Protein AF-A0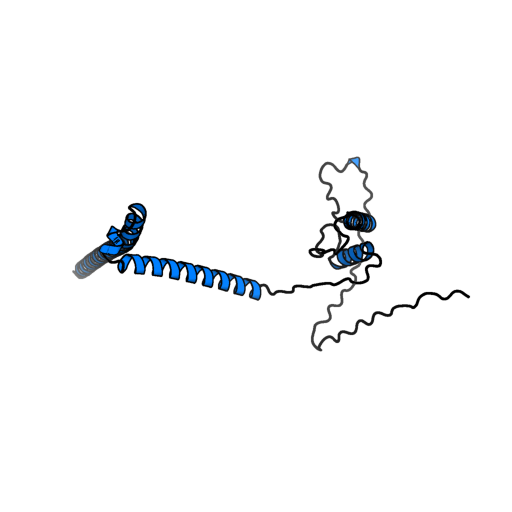A1S8WM09-F1 (afdb_monomer_lite)

Radius of gyration: 37.56 Å; chains: 1; bounding box: 92×56×119 Å

Foldseek 3Di:
DDDDDDDDDDDPDDDDDPDDDDPDPDDDPPDDDDDDDDDPVPPDDPPDQLADDLVVLLVVLLVVCPPPVNPPHDDDDAQDDSRHPDSVSSVVSNVVNVPPDPDDDDDDDDDDPVRVVVVVVVVVVVVVVVVVVVLVVLLVCLVPDDPVNLVVDDPVVVVVSVCSVVVVVVVVVVVVVVVVVVVVVVVVVVVVVVVVVVVVVD

Secondary structure (DSSP, 8-state):
---PPPP-------PPPTT-------------------GGG--S------PPPHHHHHHHHHHHHHSTT-SS------S--TTSS-HHHHHHHHHHHHTT-S----------HHHHHHHHHHHHHHHHHHHHHHHHHHHHHHHH--HHHHHHS-HHHHHHHHHHHHHHHHHHHHHHHHHHHHHHHHHHHHHHHHHHHHHHT-

Organism: Opisthorchis viverrini (NCBI:txid6198)

Structure (mmCIF, N/CA/C/O backbone):
data_AF-A0A1S8WM09-F1
#
_entry.id   AF-A0A1S8WM09-F1
#
loop_
_atom_site.group_PDB
_atom_site.id
_atom_site.type_symbol
_atom_site.label_atom_id
_atom_site.label_alt_id
_atom_site.label_comp_id
_atom_site.label_asym_id
_atom_site.label_entity_id
_atom_site.label_seq_id
_atom_site.pdbx_PDB_ins_code
_atom_site.Cartn_x
_atom_site.Cartn_y
_atom_site.Cartn_z
_atom_site.occupancy
_atom_site.B_iso_or_equiv
_atom_site.auth_seq_id
_atom_site.auth_comp_id
_atom_site.auth_asym_id
_atom_site.auth_atom_id
_atom_site.pdbx_PDB_model_num
ATOM 1 N N . MET A 1 1 ? 37.345 9.447 -50.642 1.00 41.25 1 MET A N 1
ATOM 2 C CA . MET A 1 1 ? 37.265 10.531 -49.640 1.00 41.25 1 MET A CA 1
ATOM 3 C C . MET A 1 1 ? 36.177 10.141 -48.654 1.00 41.25 1 MET A C 1
ATOM 5 O O . MET A 1 1 ? 35.023 10.093 -49.049 1.00 41.25 1 MET A O 1
ATOM 9 N N . ALA A 1 2 ? 36.551 9.704 -47.451 1.00 38.09 2 ALA A N 1
ATOM 10 C CA . ALA A 1 2 ? 35.623 9.144 -46.468 1.00 38.09 2 ALA A CA 1
ATOM 11 C C . ALA A 1 2 ? 35.132 10.247 -45.517 1.00 38.09 2 ALA A C 1
ATOM 13 O O . ALA A 1 2 ? 35.938 10.864 -44.824 1.00 38.09 2 ALA A O 1
ATOM 14 N N . SER A 1 3 ? 33.825 10.510 -45.509 1.00 43.38 3 SER A N 1
ATOM 15 C CA . SER A 1 3 ? 33.166 11.429 -44.578 1.00 43.38 3 SER A CA 1
ATOM 16 C C . SER A 1 3 ? 32.810 10.690 -43.284 1.00 43.38 3 SER A C 1
ATOM 18 O O . SER A 1 3 ? 31.951 9.808 -43.296 1.00 43.38 3 SER A O 1
ATOM 20 N N . GLY A 1 4 ? 33.473 11.028 -42.177 1.00 50.50 4 GLY A N 1
ATOM 21 C CA . GLY A 1 4 ? 33.116 10.531 -40.843 1.00 50.50 4 GLY A CA 1
ATOM 22 C C . GLY A 1 4 ? 31.813 11.155 -40.310 1.00 50.50 4 GLY A C 1
ATOM 23 O O . GLY A 1 4 ? 31.419 12.228 -40.777 1.00 50.50 4 GLY A O 1
ATOM 24 N N . PRO A 1 5 ? 31.125 10.511 -39.347 1.00 48.84 5 PRO A N 1
ATOM 25 C CA . PRO A 1 5 ? 29.862 11.010 -38.808 1.00 48.84 5 PRO A CA 1
ATOM 26 C C . PRO A 1 5 ? 30.071 12.230 -37.885 1.00 48.84 5 PRO A C 1
ATOM 28 O O . PRO A 1 5 ? 31.123 12.352 -37.251 1.00 48.84 5 PRO A O 1
ATOM 31 N N . PRO A 1 6 ? 29.087 13.147 -37.784 1.00 44.75 6 PRO A N 1
ATOM 32 C CA . PRO A 1 6 ? 29.243 14.394 -37.042 1.00 44.75 6 PRO A CA 1
ATOM 33 C C . PRO A 1 6 ? 29.256 14.176 -35.523 1.00 44.75 6 PRO A C 1
ATOM 35 O O . PRO A 1 6 ? 28.411 13.483 -34.954 1.00 44.75 6 PRO A O 1
ATOM 38 N N . SER A 1 7 ? 30.213 14.832 -34.867 1.00 40.44 7 SER A N 1
ATOM 39 C CA . SER A 1 7 ? 30.414 14.815 -33.417 1.00 40.44 7 SER A CA 1
ATOM 40 C C . SER A 1 7 ? 29.270 15.545 -32.699 1.00 40.44 7 SER A C 1
ATOM 42 O O . SER A 1 7 ? 29.058 16.742 -32.904 1.00 40.44 7 SER A O 1
ATOM 44 N N . ARG A 1 8 ? 28.501 14.832 -31.865 1.00 39.19 8 ARG A N 1
ATOM 45 C CA . ARG A 1 8 ? 27.401 15.407 -31.074 1.00 39.19 8 ARG A CA 1
ATOM 46 C C . ARG A 1 8 ? 27.946 16.019 -29.784 1.00 39.19 8 ARG A C 1
ATOM 48 O O . ARG A 1 8 ? 28.334 15.308 -28.863 1.00 39.19 8 ARG A O 1
ATOM 55 N N . ARG A 1 9 ? 27.950 17.351 -29.715 1.00 37.62 9 ARG A N 1
ATOM 56 C CA . ARG A 1 9 ? 28.297 18.126 -28.517 1.00 37.62 9 ARG A CA 1
ATOM 57 C C . ARG A 1 9 ? 27.052 18.235 -27.624 1.00 37.62 9 ARG A C 1
ATOM 59 O O . ARG A 1 9 ? 26.107 18.930 -27.981 1.00 37.62 9 ARG A O 1
ATOM 66 N N . ILE A 1 10 ? 27.032 17.539 -26.488 1.00 42.16 10 ILE A N 1
ATOM 67 C CA . ILE A 1 10 ? 25.982 17.698 -25.470 1.00 42.16 10 ILE A CA 1
ATOM 68 C C . ILE A 1 10 ? 26.367 18.902 -24.603 1.00 42.16 10 ILE A C 1
ATOM 70 O O . ILE A 1 10 ? 27.382 18.870 -23.911 1.00 42.16 10 ILE A O 1
ATOM 74 N N . SER A 1 11 ? 25.586 19.980 -24.683 1.00 39.59 11 SER A N 1
ATOM 75 C CA . SER A 1 11 ? 25.725 21.160 -23.825 1.00 39.59 11 SER A CA 1
ATOM 76 C C . SER A 1 11 ? 24.912 20.952 -22.549 1.00 39.59 11 SER A C 1
ATOM 78 O O . SER A 1 11 ? 23.685 20.979 -22.588 1.00 39.59 11 SER A O 1
ATOM 80 N N . LEU A 1 12 ? 25.591 20.743 -21.422 1.00 44.53 12 LEU A N 1
ATOM 81 C CA . LEU A 1 12 ? 25.002 20.793 -20.084 1.00 44.53 12 LEU A CA 1
ATOM 82 C C . LEU A 1 12 ? 25.195 22.205 -19.530 1.00 44.53 12 LEU A C 1
ATOM 84 O O . LEU A 1 12 ? 26.204 22.504 -18.902 1.00 44.53 12 LEU A O 1
ATOM 88 N N . THR A 1 13 ? 24.231 23.086 -19.778 1.00 40.97 13 THR A N 1
ATOM 89 C CA . THR A 1 13 ? 24.163 24.394 -19.117 1.00 40.97 13 THR A CA 1
ATOM 90 C C . THR A 1 13 ? 22.808 24.531 -18.439 1.00 40.97 13 THR A C 1
ATOM 92 O O . THR A 1 13 ? 21.892 25.152 -18.970 1.00 40.97 13 THR A O 1
ATOM 95 N N . GLY A 1 14 ? 22.684 23.907 -17.269 1.00 41.53 14 GLY A N 1
ATOM 96 C CA . GLY A 1 14 ? 21.730 24.322 -16.247 1.00 41.53 14 GLY A CA 1
ATOM 97 C C . GLY A 1 14 ? 22.466 25.255 -15.292 1.00 41.53 14 GLY A C 1
ATOM 98 O O . GLY A 1 14 ? 23.419 24.835 -14.641 1.00 41.53 14 GLY A O 1
ATOM 99 N N . VAL A 1 15 ? 22.086 26.530 -15.266 1.00 46.59 15 VAL A N 1
ATOM 100 C CA . VAL A 1 15 ? 22.654 27.524 -14.346 1.00 46.59 15 VAL A CA 1
ATOM 101 C C . VAL A 1 15 ? 22.164 27.202 -12.933 1.00 46.59 15 VAL A C 1
ATOM 103 O O . VAL A 1 15 ? 20.960 27.176 -12.689 1.00 46.59 15 VAL A O 1
ATOM 106 N N . LEU A 1 16 ? 23.093 26.930 -12.015 1.00 45.66 16 LEU A N 1
ATOM 107 C CA . LEU A 1 16 ? 22.809 26.744 -10.590 1.00 45.66 16 LEU A CA 1
ATOM 108 C C . LEU A 1 16 ? 22.591 28.126 -9.931 1.00 45.66 16 LEU A C 1
ATOM 110 O O . LEU A 1 16 ? 23.367 29.043 -10.219 1.00 45.66 16 LEU A O 1
ATOM 114 N N . PRO A 1 17 ? 21.586 28.317 -9.056 1.00 42.31 17 PRO A N 1
ATOM 115 C CA . PRO A 1 17 ? 21.405 29.579 -8.337 1.00 42.31 17 PRO A CA 1
ATOM 116 C C . PRO A 1 17 ? 22.573 29.869 -7.368 1.00 42.31 17 PRO A C 1
ATOM 118 O O . PRO A 1 17 ? 23.152 28.938 -6.797 1.00 42.31 17 PRO A O 1
ATOM 121 N N . PRO A 1 18 ? 22.929 31.153 -7.158 1.00 38.12 18 PRO A N 1
ATOM 122 C CA . PRO A 1 18 ? 24.062 31.542 -6.325 1.00 38.12 18 PRO A CA 1
ATOM 123 C C . PRO A 1 18 ? 23.751 31.274 -4.845 1.00 38.12 18 PRO A C 1
ATOM 125 O O . PRO A 1 18 ? 22.863 31.901 -4.275 1.00 38.12 18 PRO A O 1
ATOM 128 N N . 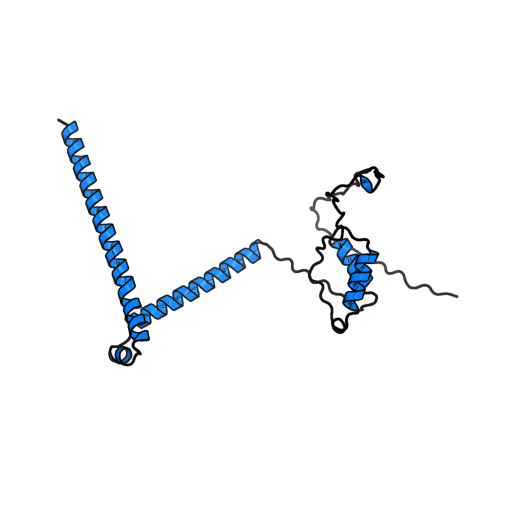GLY A 1 19 ? 24.477 30.335 -4.229 1.00 49.12 19 GLY A N 1
ATOM 129 C CA . GLY A 1 19 ? 24.385 30.043 -2.791 1.00 49.12 19 GLY A CA 1
ATOM 130 C C . GLY A 1 19 ? 24.387 28.561 -2.401 1.00 49.12 19 GLY A C 1
ATOM 131 O O . GLY A 1 19 ? 24.450 28.258 -1.212 1.00 49.12 19 GLY A O 1
ATOM 132 N N . ALA A 1 20 ? 24.345 27.626 -3.355 1.00 43.84 20 ALA A N 1
ATOM 133 C CA . ALA A 1 20 ? 24.467 26.201 -3.043 1.00 43.84 20 ALA A CA 1
ATOM 134 C C . ALA A 1 20 ? 25.938 25.821 -2.748 1.00 43.84 20 ALA A C 1
ATOM 136 O O . ALA A 1 20 ? 26.825 26.221 -3.507 1.00 43.84 20 ALA A O 1
ATOM 137 N N . PRO A 1 21 ? 26.229 25.054 -1.680 1.00 39.12 21 PRO A N 1
ATOM 138 C CA . PRO A 1 21 ? 27.592 24.640 -1.366 1.00 39.12 21 PRO A CA 1
ATOM 139 C C . PRO A 1 21 ? 28.128 23.686 -2.442 1.00 39.12 21 PRO A C 1
ATOM 141 O O . PRO A 1 21 ? 27.560 22.625 -2.702 1.00 39.12 21 PRO A O 1
ATOM 144 N N . THR A 1 22 ? 29.248 24.060 -3.060 1.00 44.47 22 THR A N 1
ATOM 145 C CA . THR A 1 22 ? 29.987 23.223 -4.010 1.00 44.47 22 THR A CA 1
ATOM 146 C C . THR A 1 22 ? 30.645 22.066 -3.261 1.00 44.47 22 THR A C 1
ATOM 148 O O . THR A 1 22 ? 31.687 22.241 -2.631 1.00 44.47 22 THR A O 1
ATOM 151 N N . ILE A 1 23 ? 30.061 20.868 -3.325 1.00 39.62 23 ILE A N 1
ATOM 152 C CA . ILE A 1 23 ? 30.718 19.652 -2.830 1.00 39.62 23 ILE A CA 1
ATOM 153 C C . ILE A 1 23 ? 31.717 19.201 -3.899 1.00 39.62 23 ILE A C 1
ATOM 155 O O . ILE A 1 23 ? 31.366 18.525 -4.865 1.00 39.62 23 ILE A O 1
ATOM 159 N N . ALA A 1 24 ? 32.975 19.613 -3.739 1.00 37.06 24 ALA A N 1
ATOM 160 C CA . ALA A 1 24 ? 34.088 19.069 -4.502 1.00 37.06 24 ALA A CA 1
ATOM 161 C C . ALA A 1 24 ? 34.386 17.651 -3.991 1.00 37.06 24 ALA A C 1
ATOM 163 O O . ALA A 1 24 ? 34.976 17.473 -2.927 1.00 37.06 24 ALA A O 1
ATOM 164 N N . LEU A 1 25 ? 33.954 16.635 -4.740 1.00 35.16 25 LEU A N 1
ATOM 165 C CA . LEU A 1 25 ? 34.361 15.252 -4.503 1.00 35.16 25 LEU A CA 1
ATOM 166 C C . LEU A 1 25 ? 35.817 15.101 -4.957 1.00 35.16 25 LEU A C 1
ATOM 168 O O . LEU A 1 25 ? 36.097 14.939 -6.145 1.00 35.16 25 LEU A O 1
ATOM 172 N N . SER A 1 26 ? 36.751 15.200 -4.014 1.00 37.97 26 SER A N 1
ATOM 173 C CA . SER A 1 26 ? 38.139 14.813 -4.247 1.00 37.97 26 SER A CA 1
ATOM 174 C C . SER A 1 26 ? 38.228 13.285 -4.379 1.00 37.97 26 SER A C 1
ATOM 176 O O . SER A 1 26 ? 37.588 12.561 -3.609 1.00 37.97 26 SER A O 1
ATOM 178 N N . PRO A 1 27 ? 39.008 12.756 -5.339 1.00 37.19 27 PRO A N 1
ATOM 179 C CA . PRO A 1 27 ? 39.264 11.330 -5.407 1.00 37.19 27 PRO A CA 1
ATOM 180 C C . PRO A 1 27 ? 40.192 10.980 -4.244 1.00 37.19 27 PRO A C 1
ATOM 182 O O . PRO A 1 27 ? 41.373 11.320 -4.243 1.00 37.19 27 PRO A O 1
ATOM 185 N N . SER A 1 28 ? 39.649 10.337 -3.217 1.00 34.34 28 SER A N 1
ATOM 186 C CA . SER A 1 28 ? 40.473 9.661 -2.222 1.00 34.34 28 SER A CA 1
ATOM 187 C C . SER A 1 28 ? 41.028 8.399 -2.877 1.00 34.34 28 SER A C 1
ATOM 189 O O . SER A 1 28 ? 40.275 7.506 -3.266 1.00 34.34 28 SER A O 1
ATOM 191 N N . SER A 1 29 ? 42.350 8.353 -3.042 1.00 42.38 29 SER A N 1
ATOM 192 C CA . SER A 1 29 ? 43.085 7.159 -3.450 1.00 42.38 29 SER A CA 1
ATOM 193 C C . SER A 1 29 ? 42.866 6.063 -2.412 1.00 42.38 29 SER A C 1
ATOM 195 O O . SER A 1 29 ? 43.518 6.041 -1.372 1.00 42.38 29 SER A O 1
ATOM 197 N N . LEU A 1 30 ? 41.918 5.168 -2.678 1.00 38.56 30 LEU A N 1
ATOM 198 C CA . LEU A 1 30 ? 41.795 3.913 -1.957 1.00 38.56 30 LEU A CA 1
ATOM 199 C C . LEU A 1 30 ? 42.518 2.851 -2.786 1.00 38.56 30 LEU A C 1
ATOM 201 O O . LEU A 1 30 ? 41.916 2.168 -3.613 1.00 38.56 30 LEU A O 1
ATOM 205 N N . GLU A 1 31 ? 43.832 2.758 -2.598 1.00 49.22 31 GLU A N 1
ATOM 206 C CA . GLU A 1 31 ? 44.573 1.569 -3.006 1.00 49.22 31 GLU A CA 1
ATOM 207 C C . GLU A 1 31 ? 43.982 0.384 -2.231 1.00 49.22 31 GLU A C 1
ATOM 209 O O . GLU A 1 31 ? 44.013 0.351 -1.001 1.00 49.22 31 GLU A O 1
ATOM 214 N N . ARG A 1 32 ? 43.357 -0.562 -2.938 1.00 48.12 32 ARG A N 1
ATOM 215 C CA . ARG A 1 32 ? 42.986 -1.858 -2.368 1.00 48.12 32 ARG A CA 1
ATOM 216 C C . ARG A 1 32 ? 43.741 -2.943 -3.107 1.00 48.12 32 ARG A C 1
ATOM 218 O O . ARG A 1 32 ? 43.511 -3.192 -4.287 1.00 48.12 32 ARG A O 1
ATOM 225 N N . GLU A 1 33 ? 44.651 -3.536 -2.352 1.00 41.62 33 GLU A N 1
ATOM 226 C CA . GLU A 1 33 ? 45.477 -4.688 -2.667 1.00 41.62 33 GLU A CA 1
ATOM 227 C C . GLU A 1 33 ? 44.648 -5.816 -3.296 1.00 41.62 33 GLU A C 1
ATOM 229 O O . GLU A 1 33 ? 43.609 -6.234 -2.778 1.00 41.62 33 GLU A O 1
ATOM 234 N N . THR A 1 34 ? 45.116 -6.326 -4.432 1.00 47.16 34 THR A N 1
ATOM 235 C CA . THR A 1 34 ? 44.567 -7.525 -5.060 1.00 47.16 34 THR A CA 1
ATOM 236 C C . THR A 1 34 ? 45.091 -8.755 -4.327 1.00 47.16 34 THR A C 1
ATOM 238 O O . THR A 1 34 ? 46.158 -9.270 -4.658 1.00 47.16 34 THR A O 1
ATOM 241 N N . ASN A 1 35 ? 44.345 -9.238 -3.334 1.00 41.41 35 ASN A N 1
ATOM 242 C CA . ASN A 1 35 ? 44.634 -10.526 -2.705 1.00 41.41 35 ASN A CA 1
ATOM 243 C C . ASN A 1 35 ? 44.272 -11.670 -3.664 1.00 41.41 35 ASN A C 1
ATOM 245 O O . ASN A 1 35 ? 43.101 -11.992 -3.862 1.00 41.41 35 ASN A O 1
ATOM 249 N N . THR A 1 36 ? 45.290 -12.284 -4.266 1.00 50.72 36 THR A N 1
ATOM 250 C CA . THR A 1 36 ? 45.180 -13.559 -4.982 1.00 50.72 36 THR A CA 1
ATOM 251 C C . THR A 1 36 ? 45.232 -14.704 -3.969 1.00 50.72 36 THR A C 1
ATOM 253 O O . THR A 1 36 ? 46.311 -15.050 -3.493 1.00 50.72 36 THR A O 1
ATOM 256 N N . LEU A 1 37 ? 44.082 -15.289 -3.633 1.00 46.16 37 LEU A N 1
ATOM 257 C CA . LEU A 1 37 ? 43.991 -16.502 -2.808 1.00 46.16 37 LEU A CA 1
ATOM 258 C C . LEU A 1 37 ? 43.284 -17.616 -3.587 1.00 46.16 37 LEU A C 1
ATOM 260 O O . LEU A 1 37 ? 42.392 -17.346 -4.395 1.00 46.16 37 LEU A O 1
ATOM 264 N N . SER A 1 38 ? 43.742 -18.855 -3.390 1.00 47.12 38 SER A N 1
ATOM 265 C CA . SER A 1 38 ? 43.311 -20.025 -4.154 1.00 47.12 38 SER A CA 1
ATOM 266 C C . SER A 1 38 ? 41.906 -20.508 -3.747 1.00 47.12 38 SER A C 1
ATOM 268 O O . SER A 1 38 ? 41.470 -20.279 -2.617 1.00 47.12 38 SER A O 1
ATOM 270 N N . PRO A 1 39 ? 41.170 -21.184 -4.653 1.00 51.22 39 PRO A N 1
ATOM 271 C CA . PRO A 1 39 ? 39.738 -21.462 -4.479 1.00 51.22 39 PRO A CA 1
ATOM 272 C C . PRO A 1 39 ? 39.374 -22.446 -3.354 1.00 51.22 39 PRO A C 1
ATOM 274 O O . PRO A 1 39 ? 38.209 -22.524 -2.976 1.00 51.22 39 PRO A O 1
ATOM 277 N N . GLU A 1 40 ? 40.333 -23.214 -2.834 1.00 54.06 40 GLU A N 1
ATOM 278 C CA . GLU A 1 40 ? 40.057 -24.386 -1.990 1.00 54.06 40 GLU A CA 1
ATOM 279 C C . GLU A 1 40 ? 39.949 -24.064 -0.485 1.00 54.06 40 GLU A C 1
ATOM 281 O O . GLU A 1 40 ? 39.387 -24.854 0.267 1.00 54.06 40 GLU A O 1
ATOM 286 N N . GLU A 1 41 ? 40.380 -22.877 -0.039 1.00 50.00 41 GLU A N 1
ATOM 287 C CA . GLU A 1 41 ? 40.266 -22.439 1.368 1.00 50.00 41 GLU A CA 1
ATOM 288 C C . GLU A 1 41 ? 38.966 -21.657 1.674 1.00 50.00 41 GLU A C 1
ATOM 290 O O . GLU A 1 41 ? 38.662 -21.356 2.830 1.00 50.00 41 GLU A O 1
ATOM 295 N N . LEU A 1 42 ? 38.142 -21.355 0.662 1.00 50.03 42 LEU A N 1
ATOM 296 C CA . LEU A 1 42 ? 36.914 -20.551 0.781 1.00 50.03 42 LEU A CA 1
ATOM 297 C C . LEU A 1 42 ? 35.669 -21.394 1.117 1.00 50.03 42 LEU A C 1
ATOM 299 O O . LEU A 1 42 ? 34.646 -21.364 0.428 1.00 50.03 42 LEU A O 1
ATOM 303 N N . GLY A 1 43 ? 35.738 -22.131 2.223 1.00 45.28 43 GLY A N 1
ATOM 304 C CA . GLY A 1 43 ? 34.594 -22.839 2.795 1.00 45.28 43 GLY A CA 1
ATOM 305 C C . GLY A 1 43 ? 33.427 -21.896 3.131 1.00 45.28 43 GLY A C 1
ATOM 306 O O . GLY A 1 43 ? 33.514 -21.061 4.027 1.00 45.28 43 GLY A O 1
ATOM 307 N N . SER A 1 44 ? 32.309 -22.058 2.418 1.00 52.91 44 SER A N 1
ATOM 308 C CA . SER A 1 44 ? 30.935 -21.677 2.803 1.00 52.91 44 SER A CA 1
ATOM 309 C C . SER A 1 44 ? 30.626 -20.224 3.196 1.00 52.91 44 SER A C 1
ATOM 311 O O . SER A 1 44 ? 29.566 -19.959 3.765 1.00 52.91 44 SER A O 1
ATOM 313 N N . ARG A 1 45 ? 31.464 -19.245 2.844 1.00 44.97 45 ARG A N 1
ATOM 314 C CA . ARG A 1 45 ? 31.115 -17.820 3.002 1.00 44.97 45 ARG A CA 1
ATOM 315 C C . ARG A 1 45 ? 31.668 -16.964 1.871 1.00 44.97 45 ARG A C 1
ATOM 317 O O . ARG A 1 45 ? 32.296 -15.937 2.106 1.00 44.97 45 ARG A O 1
ATOM 324 N N . PHE A 1 46 ? 31.424 -17.376 0.630 1.00 48.47 46 PHE A N 1
ATOM 325 C CA . PHE A 1 46 ? 31.604 -16.478 -0.504 1.00 48.47 46 PHE A CA 1
ATOM 326 C C . PHE A 1 46 ? 30.656 -15.285 -0.332 1.00 48.47 46 PHE A C 1
ATOM 328 O O . PHE A 1 46 ? 29.455 -15.364 -0.583 1.00 48.47 46 PHE A O 1
ATOM 335 N N . MET A 1 47 ? 31.209 -14.159 0.118 1.00 57.22 47 MET A N 1
ATOM 336 C CA . MET A 1 47 ? 30.656 -12.842 -0.164 1.00 57.22 47 MET A CA 1
ATOM 337 C C . MET A 1 47 ? 30.783 -12.652 -1.678 1.00 57.22 47 MET A C 1
ATOM 339 O O . MET A 1 47 ? 31.759 -12.085 -2.165 1.00 57.22 47 MET A O 1
ATOM 343 N N . TYR A 1 48 ? 29.850 -13.220 -2.440 1.00 56.31 48 TYR A N 1
ATOM 344 C CA . TYR A 1 48 ? 29.783 -12.976 -3.871 1.00 56.31 48 TYR A CA 1
ATOM 345 C C . TYR A 1 48 ? 29.559 -11.476 -4.061 1.00 56.31 48 TYR A C 1
ATOM 347 O O . TYR A 1 48 ? 28.600 -10.914 -3.531 1.00 56.31 48 TYR A O 1
ATOM 355 N N . SER A 1 49 ? 30.457 -10.815 -4.793 1.00 67.31 49 SER A N 1
ATOM 356 C CA . SER A 1 49 ? 30.159 -9.493 -5.335 1.00 67.31 49 SER A CA 1
ATOM 357 C C . SER A 1 49 ? 28.869 -9.628 -6.139 1.00 67.31 49 SER A C 1
ATOM 359 O O . SER A 1 49 ? 28.843 -10.352 -7.130 1.00 67.31 49 SER A O 1
ATOM 361 N N . THR A 1 50 ? 27.798 -8.959 -5.711 1.00 78.62 50 THR A N 1
ATOM 362 C CA . THR A 1 50 ? 26.526 -8.959 -6.446 1.00 78.62 50 THR A CA 1
ATOM 363 C C . THR A 1 50 ? 26.659 -8.255 -7.789 1.00 78.62 50 THR A C 1
ATOM 365 O O . THR A 1 50 ? 25.781 -8.386 -8.626 1.00 78.62 50 THR A O 1
ATOM 368 N N . LEU A 1 51 ? 27.749 -7.521 -8.025 1.00 90.00 51 LEU A N 1
ATOM 369 C CA . LEU A 1 51 ? 27.992 -6.830 -9.282 1.00 90.00 51 LEU A CA 1
ATOM 370 C C . LEU A 1 51 ? 28.250 -7.825 -10.412 1.00 90.00 51 LEU A C 1
ATOM 372 O O . LEU A 1 51 ? 29.205 -8.602 -10.359 1.00 90.00 51 LEU A O 1
ATOM 376 N N . LEU A 1 52 ? 27.422 -7.752 -11.450 1.00 90.50 52 LEU A N 1
ATOM 377 C CA . LEU A 1 52 ? 27.612 -8.527 -12.669 1.00 90.50 52 LEU A CA 1
ATOM 378 C C . LEU A 1 52 ? 28.435 -7.721 -13.682 1.00 90.50 52 LEU A C 1
ATOM 380 O O . LEU A 1 52 ? 28.331 -6.493 -13.722 1.00 90.50 52 LEU A O 1
ATOM 384 N N . PRO A 1 53 ? 29.229 -8.388 -14.538 1.00 92.62 53 PRO A N 1
ATOM 385 C CA . PRO A 1 53 ? 29.883 -7.721 -15.653 1.00 92.62 53 PRO A CA 1
ATOM 386 C C . PRO A 1 53 ? 28.868 -7.032 -16.573 1.00 92.62 53 PRO A C 1
ATOM 388 O O . PRO A 1 53 ? 27.831 -7.609 -16.910 1.00 92.62 53 PRO A O 1
ATOM 391 N N . ASP A 1 54 ? 29.214 -5.831 -17.041 1.00 93.62 54 ASP A N 1
ATOM 392 C CA . ASP A 1 54 ? 28.386 -5.005 -17.928 1.00 93.62 54 ASP A CA 1
ATOM 393 C C . ASP A 1 54 ? 27.807 -5.788 -19.111 1.00 93.62 54 ASP A C 1
ATOM 395 O O . ASP A 1 54 ? 26.635 -5.640 -19.456 1.00 93.62 54 ASP A O 1
ATOM 399 N N . ASP A 1 55 ? 28.629 -6.618 -19.752 1.00 94.25 55 ASP A N 1
ATOM 400 C CA . ASP A 1 55 ? 28.231 -7.339 -20.958 1.00 94.25 55 ASP A CA 1
ATOM 401 C C . ASP A 1 55 ? 27.225 -8.459 -20.661 1.00 94.25 55 ASP A C 1
ATOM 403 O O . ASP A 1 55 ? 26.341 -8.707 -21.481 1.00 94.25 55 ASP A O 1
ATOM 407 N N . VAL A 1 56 ? 27.282 -9.065 -19.468 1.00 94.50 56 VAL A N 1
ATOM 408 C CA . VAL A 1 56 ? 26.281 -10.045 -19.016 1.00 94.50 56 VAL A CA 1
ATOM 409 C C . VAL A 1 56 ? 24.937 -9.352 -18.812 1.00 94.50 56 VAL A C 1
ATOM 411 O O . VAL A 1 56 ? 23.927 -9.806 -19.343 1.00 94.50 56 VAL A O 1
ATOM 414 N N . ILE A 1 57 ? 24.924 -8.211 -18.117 1.00 94.00 57 ILE A N 1
ATOM 415 C CA . ILE A 1 57 ? 23.700 -7.432 -17.880 1.00 94.00 57 ILE A CA 1
ATOM 416 C C . ILE A 1 57 ? 23.085 -6.986 -19.212 1.00 94.00 57 ILE A C 1
ATOM 418 O O . ILE A 1 57 ? 21.890 -7.160 -19.442 1.00 94.00 57 ILE A O 1
ATOM 422 N N . VAL A 1 58 ? 23.903 -6.452 -20.122 1.00 94.94 58 VAL A N 1
ATOM 423 C CA . VAL A 1 58 ? 23.445 -6.026 -21.452 1.00 94.94 58 VAL A CA 1
ATOM 424 C C . VAL A 1 58 ? 22.894 -7.204 -22.252 1.00 94.94 58 VAL A C 1
ATOM 426 O O . VAL A 1 58 ? 21.875 -7.047 -22.923 1.00 94.94 58 VAL A O 1
ATOM 429 N N . SER A 1 59 ? 23.534 -8.374 -22.182 1.00 95.12 59 SER A N 1
ATOM 430 C CA . SER A 1 59 ? 23.061 -9.583 -22.859 1.00 95.12 59 SER A CA 1
ATOM 431 C C . SER A 1 59 ? 21.697 -10.028 -22.333 1.00 95.12 59 SER A C 1
ATOM 433 O O . SER A 1 59 ? 20.789 -10.247 -23.130 1.00 95.12 59 SER A O 1
ATOM 435 N N . LEU A 1 60 ? 21.522 -10.077 -21.010 1.00 94.38 60 LEU A N 1
ATOM 436 C CA . LEU A 1 60 ? 20.256 -10.449 -20.369 1.00 94.38 60 LEU A CA 1
ATOM 437 C C . LEU A 1 60 ? 19.117 -9.493 -20.748 1.00 94.38 60 LEU A C 1
ATOM 439 O O . LEU A 1 60 ? 18.023 -9.926 -21.109 1.00 94.38 60 LEU A O 1
ATOM 443 N N . ILE A 1 61 ? 19.376 -8.181 -20.722 1.00 93.12 61 ILE A N 1
ATOM 444 C CA . ILE A 1 61 ? 18.375 -7.182 -21.122 1.00 93.12 61 ILE A CA 1
ATOM 445 C C . ILE A 1 61 ? 18.020 -7.353 -22.607 1.00 93.12 61 ILE A C 1
ATOM 447 O O . ILE A 1 61 ? 16.846 -7.302 -22.968 1.00 93.12 61 ILE A O 1
ATOM 451 N N . ARG A 1 62 ? 19.007 -7.588 -23.480 1.00 92.31 62 ARG A N 1
ATOM 452 C CA . ARG A 1 62 ? 18.771 -7.802 -24.919 1.00 92.31 62 ARG A CA 1
ATOM 453 C C . ARG A 1 62 ? 17.963 -9.055 -25.202 1.00 92.31 62 ARG A C 1
ATOM 455 O O . ARG A 1 62 ? 17.067 -9.004 -26.040 1.00 92.31 62 ARG A O 1
ATOM 462 N N . GLU A 1 63 ? 18.262 -10.149 -24.517 1.00 93.12 63 GLU A N 1
ATOM 463 C CA . GLU A 1 63 ? 17.494 -11.387 -24.611 1.00 93.12 63 GLU A CA 1
ATOM 464 C C . GLU A 1 63 ? 16.031 -11.130 -24.239 1.00 93.12 63 GLU A C 1
ATOM 466 O O . GLU A 1 63 ? 15.127 -11.455 -25.008 1.00 93.12 63 GLU A O 1
ATOM 471 N N . ARG A 1 64 ? 15.794 -10.420 -23.128 1.00 91.94 64 ARG A N 1
ATOM 472 C CA . ARG A 1 64 ? 14.440 -10.084 -22.679 1.00 91.94 64 ARG A CA 1
ATOM 473 C C . ARG A 1 64 ? 13.688 -9.178 -23.650 1.00 91.94 64 ARG A C 1
ATOM 475 O O . ARG A 1 64 ? 12.501 -9.397 -23.866 1.00 91.94 64 ARG A O 1
ATOM 482 N N . ILE A 1 65 ? 14.357 -8.179 -24.222 1.00 89.44 65 ILE A N 1
ATOM 483 C CA . ILE A 1 65 ? 13.777 -7.276 -25.232 1.00 89.44 65 ILE A CA 1
ATOM 484 C C . ILE A 1 65 ? 13.481 -8.017 -26.540 1.00 89.44 65 ILE A C 1
ATOM 486 O O . ILE A 1 65 ? 12.572 -7.636 -27.276 1.00 89.44 65 ILE A O 1
ATOM 490 N N . SER A 1 66 ? 14.263 -9.048 -26.850 1.00 87.69 66 SER A N 1
ATOM 491 C CA . SER A 1 66 ? 14.084 -9.857 -28.057 1.00 87.69 66 SER A CA 1
ATOM 492 C C . SER A 1 66 ? 12.968 -10.892 -27.907 1.00 87.69 66 SER A C 1
ATOM 494 O O . SER A 1 66 ? 12.583 -11.511 -28.898 1.00 87.69 66 SER A O 1
ATOM 496 N N . ALA A 1 67 ? 12.420 -11.068 -26.700 1.00 85.06 67 ALA A N 1
ATOM 497 C CA . ALA A 1 67 ? 11.200 -11.834 -26.506 1.00 85.06 67 ALA A CA 1
ATOM 498 C C . ALA A 1 67 ? 10.028 -11.152 -27.242 1.00 85.06 67 ALA A C 1
ATOM 500 O O . ALA A 1 67 ? 9.921 -9.924 -27.296 1.00 85.06 67 ALA A O 1
ATOM 501 N N . GLY A 1 68 ? 9.149 -11.957 -27.845 1.00 79.94 68 GLY A N 1
ATOM 502 C CA . GLY A 1 68 ? 8.104 -11.487 -28.767 1.00 79.94 68 GLY A CA 1
ATOM 503 C C . GLY A 1 68 ? 7.010 -10.598 -28.154 1.00 79.94 68 GLY A C 1
ATOM 504 O O . GLY A 1 68 ? 6.072 -10.202 -28.838 1.00 79.94 68 GLY A O 1
ATOM 505 N N . ASP A 1 69 ? 7.088 -10.273 -26.869 1.00 87.94 69 ASP A N 1
ATOM 506 C CA . ASP A 1 69 ? 6.166 -9.383 -26.164 1.00 87.94 69 ASP A CA 1
ATOM 507 C C . ASP A 1 69 ? 6.639 -7.914 -26.136 1.00 87.94 69 ASP A C 1
ATOM 509 O O . ASP A 1 69 ? 5.835 -7.012 -25.903 1.00 87.94 69 ASP A O 1
ATOM 513 N N . CYS A 1 70 ? 7.903 -7.631 -26.471 1.00 86.56 70 CYS A N 1
ATOM 514 C CA . CYS A 1 70 ? 8.503 -6.287 -26.417 1.00 86.56 70 CYS A CA 1
ATOM 515 C C . CYS A 1 70 ? 8.494 -5.514 -27.758 1.00 86.56 70 CYS A C 1
ATOM 517 O O . CYS A 1 70 ? 9.281 -4.582 -27.973 1.00 86.56 70 CYS A O 1
ATOM 519 N N . HIS A 1 71 ? 7.604 -5.871 -28.693 1.00 79.88 71 HIS A N 1
ATOM 520 C CA . HIS A 1 71 ? 7.552 -5.244 -30.022 1.00 79.88 71 HIS A CA 1
ATOM 521 C C . HIS A 1 71 ? 7.011 -3.806 -30.015 1.00 79.88 71 HIS A C 1
ATOM 523 O O . HIS A 1 71 ? 7.491 -2.974 -30.784 1.00 79.88 71 HIS A O 1
ATOM 529 N N . LYS A 1 72 ? 6.022 -3.506 -29.162 1.00 85.44 72 LYS A N 1
ATOM 530 C CA . LYS A 1 72 ? 5.324 -2.206 -29.157 1.00 85.44 72 LYS A CA 1
ATOM 531 C C . LYS A 1 72 ? 6.005 -1.173 -28.265 1.00 85.44 72 LYS A C 1
ATOM 533 O O . LYS A 1 72 ? 6.252 -0.051 -28.694 1.00 85.44 72 LYS A O 1
ATOM 538 N N . SER A 1 73 ? 6.294 -1.549 -27.027 1.00 87.25 73 SER A N 1
ATOM 539 C CA . SER A 1 73 ? 6.901 -0.680 -26.024 1.00 87.25 73 SER A CA 1
ATOM 540 C C . SER A 1 73 ? 7.592 -1.516 -24.953 1.00 87.25 73 SER A C 1
ATOM 542 O O . SER A 1 73 ? 7.334 -2.712 -24.813 1.00 87.25 73 SER A O 1
ATOM 544 N N . ILE A 1 74 ? 8.501 -0.877 -24.222 1.00 90.19 74 ILE A N 1
ATOM 545 C CA . ILE A 1 74 ? 9.211 -1.460 -23.087 1.00 90.19 74 ILE A CA 1
ATOM 546 C C . ILE A 1 74 ? 9.145 -0.426 -21.968 1.00 90.19 74 ILE A C 1
ATOM 548 O O . ILE A 1 74 ? 9.456 0.743 -22.198 1.00 90.19 74 ILE A O 1
ATOM 552 N N . LEU A 1 75 ? 8.734 -0.857 -20.779 1.00 91.25 75 LEU A N 1
ATOM 553 C CA . LEU A 1 75 ? 8.772 -0.046 -19.570 1.00 91.25 75 LEU A CA 1
ATOM 554 C C . LEU A 1 75 ? 9.780 -0.677 -18.613 1.00 91.25 75 LEU A C 1
ATOM 556 O O . LEU A 1 75 ? 9.639 -1.842 -18.250 1.00 91.25 75 LEU A O 1
ATOM 560 N N . PHE A 1 76 ? 10.797 0.092 -18.233 1.00 91.25 76 PHE A N 1
ATOM 561 C CA . PHE A 1 76 ? 11.708 -0.285 -17.161 1.00 91.25 76 PHE A CA 1
ATOM 562 C C . PHE A 1 76 ? 11.181 0.312 -15.865 1.00 91.25 76 PHE A C 1
ATOM 564 O O . PHE A 1 76 ? 11.066 1.534 -15.755 1.00 91.25 76 PHE A O 1
ATOM 571 N N . ASP A 1 77 ? 10.840 -0.556 -14.918 1.00 90.25 77 ASP A N 1
ATOM 572 C CA . ASP A 1 77 ? 10.443 -0.134 -13.584 1.00 90.25 77 ASP A CA 1
ATOM 573 C C . ASP A 1 77 ? 11.693 0.118 -12.737 1.00 90.25 77 ASP A C 1
ATOM 575 O O . ASP A 1 77 ? 12.403 -0.807 -12.339 1.00 90.25 77 ASP A O 1
ATOM 579 N N . GLY A 1 78 ? 11.989 1.399 -12.530 1.00 88.81 78 GLY A N 1
ATOM 580 C CA . GLY A 1 78 ? 13.124 1.846 -11.738 1.00 88.81 78 GLY A CA 1
ATOM 581 C C . GLY A 1 78 ? 14.498 1.634 -12.385 1.00 88.81 78 GLY A C 1
ATOM 582 O O . GLY A 1 78 ? 14.673 1.038 -13.447 1.00 88.81 78 GLY A O 1
ATOM 583 N N . LEU A 1 79 ? 15.506 2.191 -11.715 1.00 92.00 79 LEU A N 1
ATOM 584 C CA . LEU A 1 79 ? 16.927 2.049 -12.059 1.00 92.00 79 LEU A CA 1
ATOM 585 C C . LEU A 1 79 ? 17.739 1.463 -10.896 1.00 92.00 79 LEU A C 1
ATOM 587 O O . LEU A 1 79 ? 18.964 1.380 -10.980 1.00 92.00 79 LEU A O 1
ATOM 591 N N . ASP A 1 80 ? 17.077 1.111 -9.794 1.00 90.44 80 ASP A N 1
ATOM 592 C CA . ASP A 1 80 ? 17.720 0.517 -8.629 1.00 90.44 80 ASP A CA 1
ATOM 593 C C . ASP A 1 80 ? 17.944 -0.976 -8.899 1.00 90.44 80 ASP A C 1
ATOM 595 O O . ASP A 1 80 ? 17.009 -1.768 -8.978 1.00 90.44 80 ASP A O 1
ATOM 599 N N . CYS A 1 81 ? 19.208 -1.354 -9.088 1.00 89.12 81 CYS A N 1
ATOM 600 C CA . CYS A 1 81 ? 19.606 -2.711 -9.438 1.00 89.12 81 CYS A CA 1
ATOM 601 C C . CYS A 1 81 ? 20.798 -3.152 -8.586 1.00 89.12 81 CYS A C 1
ATOM 603 O O . CYS A 1 81 ? 21.866 -2.538 -8.639 1.00 89.12 81 CYS A O 1
ATOM 605 N N . SER A 1 82 ? 20.641 -4.261 -7.856 1.00 90.25 82 SER A N 1
ATOM 606 C CA . SER A 1 82 ? 21.679 -4.840 -6.986 1.00 90.25 82 SER A CA 1
ATOM 607 C C . SER A 1 82 ? 22.911 -5.357 -7.740 1.00 90.25 82 SER A C 1
ATOM 609 O O . SER A 1 82 ? 23.943 -5.621 -7.119 1.00 90.25 82 SER A O 1
ATOM 611 N N . PHE A 1 83 ? 22.805 -5.505 -9.065 1.00 91.25 83 PHE A N 1
ATOM 612 C CA . PHE A 1 83 ? 23.869 -6.014 -9.929 1.00 91.25 83 PHE A CA 1
ATOM 613 C C . PHE A 1 83 ? 24.777 -4.921 -10.513 1.00 91.25 83 PHE A C 1
ATOM 615 O O . PHE A 1 83 ? 25.727 -5.237 -11.224 1.00 91.25 83 PHE A O 1
ATOM 622 N N . THR A 1 84 ? 24.513 -3.645 -10.218 1.00 91.69 84 THR A N 1
ATOM 623 C CA . THR A 1 84 ? 25.283 -2.491 -10.725 1.00 91.69 84 THR A CA 1
ATOM 624 C C . THR A 1 84 ? 25.752 -1.596 -9.581 1.00 91.69 84 THR A C 1
ATOM 626 O O . THR A 1 84 ? 25.192 -1.652 -8.488 1.00 91.69 84 THR A O 1
ATOM 629 N N . LYS A 1 85 ? 26.760 -0.739 -9.807 1.00 89.81 85 LYS A N 1
ATOM 630 C CA . LYS A 1 85 ? 27.295 0.115 -8.729 1.00 89.81 85 LYS A CA 1
ATOM 631 C C . LYS A 1 85 ? 26.419 1.332 -8.445 1.00 89.81 85 LYS A C 1
ATOM 633 O O . LYS A 1 85 ? 26.555 1.948 -7.393 1.00 89.81 85 LYS A O 1
ATOM 638 N N . SER A 1 86 ? 25.572 1.737 -9.393 1.00 91.06 86 SER A N 1
ATOM 639 C CA . SER A 1 86 ? 24.691 2.897 -9.237 1.00 91.06 86 SER A CA 1
ATOM 640 C C . SER A 1 86 ? 23.530 2.889 -10.233 1.00 91.06 86 SER A C 1
ATOM 642 O O . SER A 1 86 ? 23.607 2.277 -11.302 1.00 91.06 86 SER A O 1
ATOM 644 N N . ARG A 1 87 ? 22.492 3.684 -9.938 1.00 92.12 87 ARG A N 1
ATOM 645 C CA . ARG A 1 87 ? 21.395 3.970 -10.881 1.00 92.12 87 ARG A CA 1
ATOM 646 C C . ARG A 1 87 ? 21.886 4.512 -12.225 1.00 92.12 87 ARG A C 1
ATOM 648 O O . ARG A 1 87 ? 21.316 4.196 -13.266 1.00 92.12 87 ARG A O 1
ATOM 655 N N . LEU A 1 88 ? 22.952 5.316 -12.211 1.00 93.31 88 LEU A N 1
ATOM 656 C CA . LEU A 1 88 ? 23.543 5.876 -13.426 1.00 93.31 88 LEU A CA 1
ATOM 657 C C . LEU A 1 88 ? 24.165 4.777 -14.298 1.00 93.31 88 LEU A C 1
ATOM 659 O O . LEU A 1 88 ? 23.971 4.771 -15.513 1.00 93.31 88 LEU A O 1
ATOM 663 N N . GLU A 1 89 ? 24.880 3.832 -13.682 1.00 93.88 89 GLU A N 1
ATOM 664 C CA . GLU A 1 89 ? 25.418 2.674 -14.400 1.00 93.88 89 GLU A CA 1
ATOM 665 C C . GLU A 1 89 ? 24.295 1.797 -14.960 1.00 93.88 89 GLU A C 1
ATOM 667 O O . GLU A 1 89 ? 24.355 1.438 -16.135 1.00 93.88 89 GLU A O 1
ATOM 672 N N . THR A 1 90 ? 23.238 1.535 -14.182 1.00 94.56 90 THR A N 1
ATOM 673 C CA . THR A 1 90 ? 22.053 0.802 -14.665 1.00 94.56 90 THR A CA 1
ATOM 674 C C . THR A 1 90 ? 21.445 1.467 -15.896 1.00 94.56 90 THR A C 1
ATOM 676 O O . THR A 1 90 ? 21.269 0.814 -16.925 1.00 94.56 90 THR A O 1
ATOM 679 N N . ALA A 1 91 ? 21.195 2.778 -15.840 1.00 93.56 91 ALA A N 1
ATOM 680 C CA . ALA A 1 91 ? 20.656 3.524 -16.973 1.00 93.56 91 ALA A CA 1
ATOM 681 C C . ALA A 1 91 ? 21.563 3.420 -18.209 1.00 93.56 91 ALA A C 1
ATOM 683 O O . ALA A 1 91 ? 21.080 3.186 -19.316 1.00 93.56 91 ALA A O 1
ATOM 684 N N . ARG A 1 92 ? 22.886 3.529 -18.032 1.00 93.44 92 ARG A N 1
ATOM 685 C CA . ARG A 1 92 ? 23.850 3.389 -19.133 1.00 93.44 92 ARG A CA 1
ATOM 686 C C . ARG A 1 92 ? 23.790 1.999 -19.772 1.00 93.44 92 ARG A C 1
ATOM 688 O O . ARG A 1 92 ? 23.843 1.897 -20.997 1.00 93.44 92 ARG A O 1
ATOM 695 N N . LEU A 1 93 ? 23.680 0.942 -18.969 1.00 94.62 93 LEU A N 1
ATOM 696 C CA . LEU A 1 93 ? 23.585 -0.435 -19.463 1.00 94.62 93 LEU A CA 1
ATOM 697 C C . LEU A 1 93 ? 22.261 -0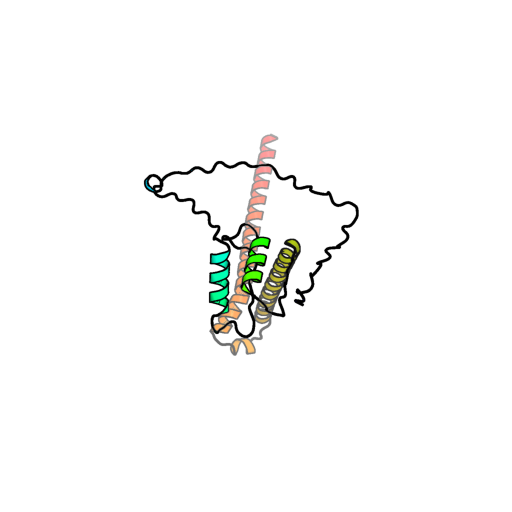.690 -20.191 1.00 94.62 93 LEU A C 1
ATOM 699 O O . LEU A 1 93 ? 22.274 -1.295 -21.263 1.00 94.62 93 LEU A O 1
ATOM 703 N N . ILE A 1 94 ? 21.148 -0.154 -19.683 1.00 93.81 94 ILE A N 1
ATOM 704 C CA . ILE A 1 94 ? 19.845 -0.192 -20.363 1.00 93.81 94 ILE A CA 1
ATOM 705 C C . ILE A 1 94 ? 19.931 0.512 -21.722 1.00 93.81 94 ILE A C 1
ATOM 707 O O . ILE A 1 94 ? 19.543 -0.061 -22.738 1.00 93.81 94 ILE A O 1
ATOM 711 N N . LEU A 1 95 ? 20.511 1.715 -21.781 1.00 92.38 95 LEU A N 1
ATOM 712 C CA . LEU A 1 95 ? 20.697 2.442 -23.042 1.00 92.38 95 LEU A CA 1
ATOM 713 C C . LEU A 1 95 ? 21.599 1.675 -24.025 1.00 92.38 95 LEU A C 1
ATOM 715 O O . LEU A 1 95 ? 21.295 1.612 -25.213 1.00 92.38 95 LEU A O 1
ATOM 719 N N . LYS A 1 96 ? 22.662 1.015 -23.539 1.00 92.56 96 LYS A N 1
ATOM 720 C CA . LYS A 1 96 ? 23.526 0.133 -24.355 1.00 92.56 96 LYS A CA 1
ATOM 721 C C . LYS A 1 96 ? 22.766 -1.099 -24.884 1.00 92.56 96 LYS A C 1
ATOM 723 O O . LYS A 1 96 ? 23.091 -1.618 -25.960 1.00 92.56 96 LYS A O 1
ATOM 728 N N . ALA A 1 97 ? 21.759 -1.577 -24.154 1.00 92.38 97 ALA A N 1
ATOM 729 C CA . ALA A 1 97 ? 20.908 -2.690 -24.565 1.00 92.38 97 ALA A CA 1
ATOM 730 C C . ALA A 1 97 ? 19.818 -2.280 -25.573 1.00 92.38 97 ALA A C 1
ATOM 732 O O . ALA A 1 97 ? 19.512 -3.070 -26.463 1.00 92.38 97 ALA A O 1
ATOM 733 N N . LEU A 1 98 ? 19.291 -1.052 -25.483 1.00 88.94 98 LEU A N 1
ATOM 734 C CA . LEU A 1 98 ? 18.212 -0.529 -26.336 1.00 88.94 98 LEU A CA 1
ATOM 735 C C . LEU A 1 98 ? 18.622 -0.201 -27.785 1.00 88.94 98 LEU A C 1
ATOM 737 O O . LEU A 1 98 ? 17.737 0.018 -28.611 1.00 88.94 98 LEU A O 1
ATOM 741 N N . GLN A 1 99 ? 19.920 -0.218 -28.111 1.00 79.62 99 GLN A N 1
ATOM 742 C CA . GLN A 1 99 ? 20.448 0.033 -29.464 1.00 79.62 99 GLN A CA 1
ATOM 743 C C . GLN A 1 99 ? 19.912 1.357 -30.063 1.00 79.62 99 GLN A C 1
ATOM 745 O O . GLN A 1 99 ? 19.987 2.390 -29.404 1.00 79.62 99 GLN A O 1
ATOM 750 N N . ASP A 1 100 ? 19.362 1.330 -31.285 1.00 76.94 100 ASP A N 1
ATOM 751 C CA . ASP A 1 100 ? 18.942 2.506 -32.066 1.00 76.94 100 ASP A CA 1
ATOM 752 C C . ASP A 1 100 ? 17.443 2.843 -31.919 1.00 76.94 100 ASP A C 1
ATOM 754 O O . ASP A 1 100 ? 16.804 3.372 -32.836 1.00 76.94 100 ASP A O 1
ATOM 758 N N . ARG A 1 101 ? 16.831 2.534 -30.767 1.00 83.00 101 ARG A N 1
ATOM 759 C CA . ARG A 1 101 ? 15.440 2.935 -30.489 1.00 83.00 101 ARG A CA 1
ATOM 760 C C . ARG A 1 101 ? 15.332 4.467 -30.537 1.00 83.00 101 ARG A C 1
ATOM 762 O O . ARG A 1 101 ? 15.980 5.169 -29.768 1.00 83.00 101 ARG A O 1
ATOM 769 N N . GLN A 1 102 ? 14.481 4.982 -31.428 1.00 82.75 102 GLN A N 1
ATOM 770 C CA . GLN A 1 102 ? 14.368 6.426 -31.683 1.00 82.75 102 GLN A CA 1
ATOM 771 C C . GLN A 1 102 ? 13.766 7.222 -30.518 1.00 82.75 102 GLN A C 1
ATOM 773 O O . GLN A 1 102 ? 14.097 8.393 -30.342 1.00 82.75 102 GLN A O 1
ATOM 778 N N . TYR A 1 103 ? 12.892 6.597 -29.728 1.00 88.19 103 TYR A N 1
ATOM 779 C CA . TYR A 1 103 ? 12.142 7.261 -28.667 1.00 88.19 103 TYR A CA 1
ATOM 780 C C . TYR A 1 103 ? 12.413 6.582 -27.329 1.00 88.19 103 TYR A C 1
ATOM 782 O O . TYR A 1 103 ? 11.924 5.484 -27.066 1.00 88.19 103 TYR A O 1
ATOM 790 N N . VAL A 1 104 ? 13.203 7.247 -26.489 1.00 90.69 104 VAL A N 1
ATOM 791 C CA . VAL A 1 104 ? 13.489 6.826 -25.117 1.00 90.69 104 VAL A CA 1
ATOM 792 C C . VAL A 1 104 ? 13.128 7.983 -24.199 1.00 90.69 104 VAL A C 1
ATOM 794 O O . VAL A 1 104 ? 13.680 9.075 -24.322 1.00 90.69 104 VAL A O 1
ATOM 797 N N . TYR A 1 105 ? 12.189 7.737 -23.292 1.00 90.69 105 TYR A N 1
ATOM 798 C CA . TYR A 1 105 ? 11.716 8.720 -22.326 1.00 90.69 105 TYR A CA 1
ATOM 799 C C . TYR A 1 105 ? 12.073 8.253 -20.919 1.00 90.69 105 TYR A C 1
ATOM 801 O O . TYR A 1 105 ? 11.929 7.076 -20.598 1.00 90.69 105 TYR A O 1
ATOM 809 N N . ALA A 1 106 ? 12.518 9.186 -20.082 1.00 88.00 106 ALA A N 1
ATOM 810 C CA . ALA A 1 106 ? 12.706 8.959 -18.658 1.00 88.00 106 ALA A CA 1
ATOM 811 C C . ALA A 1 106 ? 11.606 9.711 -17.907 1.00 88.00 106 ALA A C 1
ATOM 813 O O . ALA A 1 106 ? 11.512 10.935 -18.003 1.00 88.00 106 ALA A O 1
ATOM 814 N N . VAL A 1 107 ? 10.770 8.975 -17.178 1.00 89.25 107 VAL A N 1
ATOM 815 C CA . VAL A 1 107 ? 9.744 9.549 -16.304 1.00 89.25 107 VAL A CA 1
ATOM 816 C C . VAL A 1 107 ? 10.258 9.448 -14.877 1.00 89.25 107 VAL A C 1
ATOM 818 O O . VAL A 1 107 ? 10.509 8.353 -14.385 1.00 89.25 107 VAL A O 1
ATOM 821 N N . SER A 1 108 ? 10.438 10.594 -14.224 1.00 85.88 108 SER A N 1
ATOM 822 C CA . SER A 1 108 ? 10.818 10.656 -12.815 1.00 85.88 108 SER A CA 1
ATOM 823 C C . SER A 1 108 ? 9.621 11.132 -12.007 1.00 85.88 108 SER A C 1
ATOM 825 O O . SER A 1 108 ? 9.247 12.300 -12.090 1.00 85.88 108 SER A O 1
ATOM 827 N N . ALA A 1 109 ? 9.031 10.237 -11.220 1.00 80.56 109 ALA A N 1
ATOM 828 C CA . ALA A 1 109 ? 8.066 10.612 -10.199 1.00 80.56 109 ALA A CA 1
ATOM 829 C C . ALA A 1 109 ? 8.839 10.982 -8.929 1.00 80.56 109 ALA A C 1
ATOM 831 O O . ALA A 1 109 ? 9.323 10.115 -8.206 1.00 80.56 109 ALA A O 1
ATOM 832 N N . ILE A 1 110 ? 9.014 12.281 -8.697 1.00 77.25 110 ILE A N 1
ATOM 833 C CA . ILE A 1 110 ? 9.530 12.790 -7.427 1.00 77.25 110 ILE A CA 1
ATOM 834 C C . ILE A 1 110 ? 8.306 13.164 -6.609 1.00 77.25 110 ILE A C 1
ATOM 836 O O . ILE A 1 110 ? 7.485 13.974 -7.037 1.00 77.25 110 ILE A O 1
ATOM 840 N N . SER A 1 111 ? 8.139 12.524 -5.465 1.00 78.38 111 SER A N 1
ATOM 841 C CA . SER A 1 111 ? 7.024 12.794 -4.571 1.00 78.38 111 SER A CA 1
ATOM 842 C C . SER A 1 111 ? 7.556 12.835 -3.154 1.00 78.38 111 SER A C 1
ATOM 844 O O . SER A 1 111 ? 8.252 11.920 -2.712 1.00 78.38 111 SER A O 1
ATOM 846 N N . ASP A 1 112 ? 7.263 13.931 -2.467 1.00 84.75 112 ASP A N 1
ATOM 847 C CA . ASP A 1 112 ? 7.744 14.143 -1.115 1.00 84.75 112 ASP A CA 1
ATOM 848 C C . ASP A 1 112 ? 7.026 13.198 -0.153 1.00 84.75 112 ASP A C 1
ATOM 850 O O . ASP A 1 112 ? 5.815 12.985 -0.246 1.00 84.75 112 ASP A O 1
ATOM 854 N N . PHE A 1 113 ? 7.759 12.672 0.828 1.00 88.50 113 PHE A N 1
ATOM 855 C CA . PHE A 1 113 ? 7.178 11.838 1.882 1.00 88.50 113 PHE A CA 1
ATOM 856 C C . PHE A 1 113 ? 6.009 12.545 2.589 1.00 88.50 113 PHE A C 1
ATOM 858 O O . PHE A 1 113 ? 4.986 11.928 2.877 1.00 88.50 113 PHE A O 1
ATOM 865 N N . ALA A 1 114 ? 6.128 13.860 2.798 1.00 88.81 114 ALA A N 1
ATOM 866 C CA . ALA A 1 114 ? 5.063 14.678 3.368 1.00 88.81 114 ALA A CA 1
ATOM 867 C C . ALA A 1 114 ? 3.783 14.660 2.513 1.00 88.81 114 ALA A C 1
ATOM 869 O O . ALA A 1 114 ? 2.686 14.633 3.065 1.00 88.81 114 ALA A O 1
ATOM 870 N N . HIS A 1 115 ? 3.916 14.628 1.183 1.00 89.19 115 HIS A N 1
ATOM 871 C CA . HIS A 1 115 ? 2.776 14.572 0.272 1.00 89.19 115 HIS A CA 1
ATOM 872 C C . HIS A 1 115 ? 2.054 13.224 0.356 1.00 89.19 115 HIS A C 1
ATOM 874 O O . HIS A 1 115 ? 0.834 13.196 0.500 1.00 89.19 115 HIS A O 1
ATOM 880 N N . PHE A 1 116 ? 2.794 12.111 0.339 1.00 89.38 116 PHE A N 1
ATOM 881 C CA . PHE A 1 116 ? 2.188 10.784 0.484 1.00 89.38 116 PHE A CA 1
ATOM 882 C C . PHE A 1 116 ? 1.533 10.585 1.845 1.00 89.38 116 PHE A C 1
ATOM 884 O O . PHE A 1 116 ? 0.431 10.050 1.905 1.00 89.38 116 PHE A O 1
ATOM 891 N N . LYS A 1 117 ? 2.167 11.065 2.919 1.00 93.88 117 LYS A N 1
ATOM 892 C CA . LYS A 1 117 ? 1.595 10.983 4.263 1.00 93.88 117 LYS A CA 1
ATOM 893 C C . LYS A 1 117 ? 0.286 11.771 4.370 1.00 93.88 117 LYS A C 1
ATOM 895 O O . LYS A 1 117 ? -0.699 11.252 4.879 1.00 93.88 117 LYS A O 1
ATOM 900 N N . ALA A 1 118 ? 0.251 12.995 3.840 1.00 93.62 118 ALA A N 1
ATOM 901 C CA . ALA A 1 118 ? -0.970 13.799 3.819 1.00 93.62 118 ALA A CA 1
ATOM 902 C C . ALA A 1 118 ? -2.081 13.144 2.980 1.00 93.62 118 ALA A C 1
ATOM 904 O O . ALA A 1 118 ? -3.249 13.174 3.365 1.00 93.62 118 ALA A O 1
ATOM 905 N N . LEU A 1 119 ? -1.722 12.527 1.850 1.00 94.50 119 LEU A N 1
ATOM 906 C CA . LEU A 1 119 ? -2.670 11.804 1.007 1.00 94.50 119 LEU A CA 1
ATOM 907 C C . LEU A 1 119 ? -3.235 10.566 1.718 1.00 94.50 119 LEU A C 1
ATOM 909 O O . LEU A 1 119 ? -4.440 10.341 1.679 1.00 94.50 119 LEU A O 1
ATOM 913 N N . GLU A 1 120 ? -2.389 9.786 2.389 1.00 94.88 120 GLU A N 1
ATOM 914 C CA . GLU A 1 120 ? -2.806 8.625 3.179 1.00 94.88 120 GLU A CA 1
ATOM 915 C C . GLU A 1 120 ? -3.766 9.033 4.306 1.00 94.88 120 GLU A C 1
ATOM 917 O O . GLU A 1 120 ? -4.845 8.452 4.438 1.00 94.88 120 GLU A O 1
ATOM 922 N N . GLU A 1 121 ? -3.431 10.085 5.060 1.00 96.31 121 GLU A N 1
ATOM 923 C CA . GLU A 1 121 ? -4.293 10.633 6.113 1.00 96.31 121 GLU A CA 1
ATOM 924 C C . GLU A 1 121 ? -5.641 11.110 5.552 1.00 96.31 121 GLU A C 1
ATOM 926 O O . GLU A 1 121 ? -6.688 10.838 6.141 1.00 96.31 121 GLU A O 1
ATOM 931 N N . GLN A 1 122 ? -5.651 11.763 4.386 1.00 96.50 122 GLN A N 1
ATOM 932 C CA . GLN A 1 122 ? -6.884 12.200 3.729 1.00 96.50 122 GLN A CA 1
ATOM 933 C C . GLN A 1 122 ? -7.749 11.013 3.275 1.00 96.50 122 GLN A C 1
ATOM 935 O O . GLN A 1 122 ? -8.970 11.022 3.457 1.00 96.50 122 GLN A O 1
ATOM 940 N N . VAL A 1 123 ? -7.141 9.980 2.692 1.00 97.00 123 VAL A N 1
ATOM 941 C CA . VAL A 1 123 ? -7.852 8.766 2.265 1.00 97.00 123 VAL A CA 1
ATOM 942 C C . VAL A 1 123 ? -8.442 8.039 3.474 1.00 97.00 123 VAL A C 1
ATOM 944 O O . VAL A 1 123 ? -9.607 7.643 3.448 1.00 97.00 123 VAL A O 1
ATOM 947 N N . LEU A 1 124 ? -7.692 7.933 4.570 1.00 97.56 124 LEU A N 1
ATOM 948 C CA . LEU A 1 124 ? -8.186 7.323 5.801 1.00 97.56 124 LEU A CA 1
ATOM 949 C C . LEU A 1 124 ? -9.316 8.153 6.432 1.00 97.56 124 LEU A C 1
ATOM 951 O O . LEU A 1 124 ? -10.355 7.606 6.805 1.00 97.56 124 LEU A O 1
ATOM 955 N N . ALA A 1 125 ? -9.163 9.478 6.507 1.00 97.00 125 ALA A N 1
ATOM 956 C CA . ALA A 1 125 ? -10.184 10.380 7.042 1.00 97.00 125 ALA A CA 1
ATOM 957 C C . ALA A 1 125 ? -11.484 10.332 6.222 1.00 97.00 125 ALA A C 1
ATOM 959 O O . ALA A 1 125 ? -12.579 10.306 6.778 1.00 97.00 125 ALA A O 1
ATOM 960 N N . THR A 1 126 ? -11.385 10.273 4.894 1.00 96.75 126 THR A N 1
ATOM 961 C CA . THR A 1 126 ? -12.565 10.153 4.024 1.00 96.75 126 THR A CA 1
ATOM 962 C C . THR A 1 126 ? -13.235 8.788 4.150 1.00 96.75 126 THR A C 1
ATOM 964 O O . THR A 1 126 ? -14.461 8.724 4.238 1.00 96.75 126 THR A O 1
ATOM 967 N N . GLN A 1 127 ? -12.465 7.699 4.229 1.00 96.06 127 GLN A N 1
ATOM 968 C CA . GLN A 1 127 ? -13.009 6.354 4.419 1.00 96.06 127 GLN A CA 1
ATOM 969 C C . GLN A 1 127 ? -13.722 6.216 5.772 1.00 96.06 127 GLN A C 1
ATOM 971 O O . GLN A 1 127 ? -14.852 5.731 5.825 1.00 96.06 127 GLN A O 1
ATOM 976 N N . THR A 1 128 ? -13.095 6.685 6.851 1.00 97.00 128 THR A N 1
ATOM 977 C CA . THR A 1 128 ? -13.684 6.678 8.200 1.00 97.00 128 THR A CA 1
ATOM 978 C C . THR A 1 128 ? -14.928 7.559 8.279 1.00 97.00 128 THR A C 1
ATOM 980 O O . THR A 1 128 ? -15.952 7.117 8.795 1.00 97.00 128 THR A O 1
ATOM 983 N N . ALA A 1 129 ? -14.904 8.762 7.695 1.00 97.06 129 ALA A N 1
ATOM 984 C CA . ALA A 1 129 ? -16.085 9.619 7.608 1.00 97.06 129 ALA A CA 1
ATOM 985 C C . ALA A 1 129 ? -17.230 8.949 6.833 1.00 97.06 129 ALA A C 1
ATOM 987 O O . ALA A 1 129 ? -18.386 9.027 7.248 1.00 97.06 129 ALA A O 1
ATOM 988 N N . MET A 1 130 ? -16.920 8.249 5.739 1.00 96.94 130 MET A N 1
ATOM 989 C CA . MET A 1 130 ? -17.911 7.518 4.951 1.00 96.94 130 MET A CA 1
ATOM 990 C C . MET A 1 130 ? -18.515 6.342 5.730 1.00 96.94 130 MET A C 1
ATOM 992 O O . MET A 1 130 ? -19.727 6.128 5.671 1.00 96.94 130 MET A O 1
ATOM 996 N N . GLN A 1 131 ? -17.697 5.599 6.480 1.00 95.75 131 GLN A N 1
ATOM 997 C CA . GLN A 1 131 ? -18.161 4.512 7.346 1.00 95.75 131 GLN A CA 1
ATOM 998 C C . GLN A 1 131 ? -19.063 5.042 8.464 1.00 95.75 131 GLN A C 1
ATOM 1000 O O . GLN A 1 131 ? -20.197 4.582 8.589 1.00 95.75 131 GLN A O 1
ATOM 1005 N N . MET A 1 132 ? -18.625 6.079 9.184 1.00 96.12 132 MET A N 1
ATOM 1006 C CA . MET A 1 132 ? -19.430 6.721 10.229 1.00 96.12 132 MET A CA 1
ATOM 1007 C C . MET A 1 132 ? -20.752 7.267 9.679 1.00 96.12 132 MET A C 1
ATOM 1009 O O . MET A 1 132 ? -21.799 7.089 10.296 1.00 96.12 132 MET A O 1
ATOM 1013 N N . ALA A 1 133 ? -20.742 7.892 8.498 1.00 96.50 133 ALA A N 1
ATOM 1014 C CA . ALA A 1 133 ? -21.963 8.376 7.858 1.00 96.50 133 ALA A CA 1
ATOM 1015 C C . ALA A 1 133 ? -22.922 7.228 7.501 1.00 96.50 133 ALA A C 1
ATOM 1017 O O . ALA A 1 133 ? -24.134 7.357 7.681 1.00 96.50 133 ALA A O 1
ATOM 1018 N N . ARG A 1 134 ? -22.393 6.091 7.030 1.00 96.12 134 ARG A N 1
ATOM 1019 C CA . ARG A 1 134 ? -23.188 4.899 6.708 1.00 96.12 134 ARG A CA 1
ATOM 1020 C C . ARG A 1 134 ? -23.801 4.269 7.956 1.00 96.12 134 ARG A C 1
ATOM 1022 O O . ARG A 1 134 ? -24.973 3.903 7.928 1.00 96.12 134 ARG A O 1
ATOM 1029 N N . GLU A 1 135 ? -23.037 4.153 9.035 1.00 93.88 135 GLU A N 1
ATOM 1030 C CA . GLU A 1 135 ? -23.523 3.645 10.321 1.00 93.88 135 GLU A CA 1
ATOM 1031 C C . GLU A 1 135 ? -24.575 4.576 10.928 1.00 93.88 135 GLU A C 1
ATOM 1033 O O . GLU A 1 135 ? -25.646 4.118 11.319 1.00 93.88 135 GLU A O 1
ATOM 1038 N N . ALA A 1 136 ? -24.337 5.889 10.908 1.00 94.69 136 ALA A N 1
ATOM 1039 C CA . ALA A 1 136 ? -25.310 6.875 11.366 1.00 94.69 136 ALA A CA 1
ATOM 1040 C C . ALA A 1 136 ? -26.607 6.834 10.542 1.00 94.69 136 ALA A C 1
ATOM 1042 O O . ALA A 1 136 ? -27.694 6.943 11.105 1.00 94.69 136 ALA A O 1
ATOM 1043 N N . ALA A 1 137 ? -26.518 6.646 9.222 1.00 95.50 137 ALA A N 1
ATOM 1044 C CA . ALA A 1 137 ? -27.692 6.485 8.367 1.00 95.50 137 ALA A CA 1
ATOM 1045 C C . ALA A 1 137 ? -28.463 5.194 8.683 1.00 95.50 137 ALA A C 1
ATOM 1047 O O . ALA A 1 137 ? -29.688 5.228 8.765 1.00 95.50 137 ALA A O 1
ATOM 1048 N N . ARG A 1 138 ? -27.760 4.077 8.923 1.00 93.69 138 ARG A N 1
ATOM 1049 C CA . ARG A 1 138 ? -28.378 2.816 9.372 1.00 93.69 138 ARG A CA 1
ATOM 1050 C C . ARG A 1 138 ? -29.078 2.973 10.716 1.00 93.69 138 ARG A C 1
ATOM 1052 O O . ARG A 1 138 ? -30.189 2.482 10.873 1.00 93.69 138 ARG A O 1
ATOM 1059 N N . GLN A 1 139 ? -28.458 3.681 11.656 1.00 92.50 139 GLN A N 1
ATOM 1060 C CA . GLN A 1 139 ? -29.049 3.935 12.965 1.00 92.50 139 GLN A CA 1
ATOM 1061 C C . GLN A 1 139 ? -30.309 4.801 12.853 1.00 92.50 139 GLN A C 1
ATOM 1063 O O . GLN A 1 139 ? -31.332 4.458 13.435 1.00 92.50 139 GLN A O 1
ATOM 1068 N N . LYS A 1 140 ? -30.264 5.879 12.058 1.00 93.50 140 LYS A N 1
ATOM 1069 C CA . LYS A 1 140 ? -31.441 6.721 11.793 1.00 93.50 140 LYS A CA 1
ATOM 1070 C C . LYS A 1 1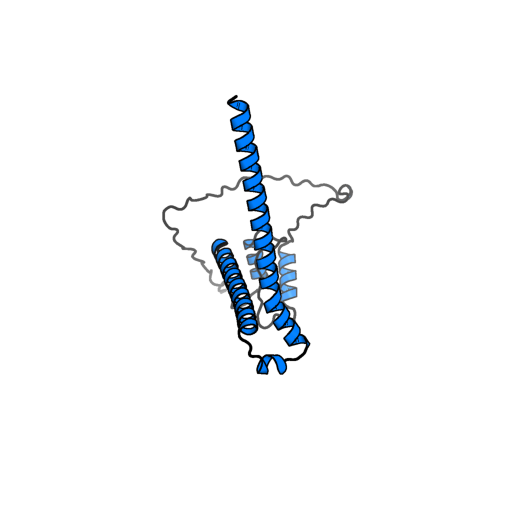40 ? -32.571 5.935 11.147 1.00 93.50 140 LYS A C 1
ATOM 1072 O O . LYS A 1 140 ? -33.699 6.021 11.608 1.00 93.50 140 LYS A O 1
ATOM 1077 N N . TYR A 1 141 ? -32.259 5.128 10.135 1.00 93.75 141 TYR A N 1
ATOM 1078 C CA . TYR A 1 141 ? -33.237 4.242 9.511 1.00 93.75 141 TYR A CA 1
ATOM 1079 C C . TYR A 1 141 ? -33.869 3.297 10.537 1.00 93.75 141 TYR A C 1
ATOM 1081 O O . TYR A 1 141 ? -35.091 3.183 10.605 1.00 93.75 141 TYR A O 1
ATOM 1089 N N . ALA A 1 142 ? -33.045 2.668 11.380 1.00 92.38 142 ALA A N 1
ATOM 1090 C CA . ALA A 1 142 ? -33.543 1.811 12.439 1.00 92.38 142 ALA A CA 1
ATOM 1091 C C . ALA A 1 142 ? -34.454 2.587 13.397 1.00 92.38 142 ALA A C 1
ATOM 1093 O O . ALA A 1 142 ? -35.479 2.051 13.788 1.00 92.38 142 ALA A O 1
ATOM 1094 N N . ASP A 1 143 ? -34.153 3.831 13.764 1.00 89.81 143 ASP A N 1
ATOM 1095 C CA . ASP A 1 143 ? -34.990 4.619 14.677 1.00 89.81 143 ASP A CA 1
ATOM 1096 C C . ASP A 1 143 ? -36.291 5.139 14.028 1.00 89.81 143 ASP A C 1
ATOM 1098 O O . ASP A 1 143 ? -37.318 5.187 14.705 1.00 89.81 143 ASP A O 1
ATOM 1102 N N . GLU A 1 144 ? -36.277 5.464 12.731 1.00 93.00 144 GLU A N 1
ATOM 1103 C CA . GLU A 1 144 ? -37.385 6.115 12.009 1.00 93.00 144 GLU A CA 1
ATOM 1104 C C . GLU A 1 144 ? -38.360 5.148 11.315 1.00 93.00 144 GLU A C 1
ATOM 1106 O O . GLU A 1 144 ? -39.468 5.562 10.981 1.00 93.00 144 GLU A O 1
ATOM 1111 N N . ILE A 1 145 ? -37.994 3.874 11.112 1.00 92.75 145 ILE A N 1
ATOM 1112 C CA . ILE A 1 145 ? -38.856 2.908 10.411 1.00 92.75 145 ILE A CA 1
ATOM 1113 C C . ILE A 1 145 ? -40.234 2.750 11.082 1.00 92.75 145 ILE A C 1
ATOM 1115 O O . ILE A 1 145 ? -40.338 2.547 12.302 1.00 92.75 145 ILE A O 1
ATOM 1119 N N . THR A 1 146 ? -41.290 2.820 10.264 1.00 94.25 146 THR A N 1
ATOM 1120 C CA . THR A 1 146 ? -42.692 2.746 10.710 1.00 94.25 146 THR A CA 1
ATOM 1121 C C . THR A 1 146 ? -43.101 1.302 11.023 1.00 94.25 146 THR A C 1
ATOM 1123 O O . THR A 1 146 ? -42.524 0.351 10.506 1.00 94.25 146 THR A O 1
ATOM 1126 N N . GLU A 1 147 ? -44.137 1.101 11.841 1.00 91.19 147 GLU A N 1
ATOM 1127 C CA . GLU A 1 147 ? -44.637 -0.236 12.200 1.00 91.19 147 GLU A CA 1
ATOM 1128 C C . GLU A 1 147 ? -45.081 -1.073 10.982 1.00 91.19 147 GLU A C 1
ATOM 1130 O O . GLU A 1 147 ? -44.792 -2.265 10.933 1.00 91.19 147 GLU A O 1
ATOM 1135 N N . SER A 1 148 ? -45.723 -0.457 9.976 1.00 91.56 148 SER A N 1
ATOM 1136 C CA . SER A 1 148 ? -46.099 -1.149 8.727 1.00 91.56 148 SER A CA 1
ATOM 1137 C C . SER A 1 148 ? -44.867 -1.647 7.975 1.00 91.56 148 SER A C 1
ATOM 1139 O O . SER A 1 148 ? -44.764 -2.831 7.676 1.00 91.56 148 SER A O 1
ATOM 1141 N N . GLU A 1 149 ? -43.897 -0.758 7.754 1.00 90.88 149 GLU A N 1
ATOM 1142 C CA . GLU A 1 149 ? -42.647 -1.067 7.053 1.00 90.88 149 GLU A CA 1
ATOM 1143 C C . GLU A 1 149 ? -41.849 -2.143 7.799 1.00 90.88 149 GLU A C 1
ATOM 1145 O O . GLU A 1 149 ? -41.321 -3.065 7.191 1.00 90.88 149 GLU A O 1
ATOM 1150 N N . TYR A 1 150 ? -41.818 -2.083 9.133 1.00 91.69 150 TYR A N 1
ATOM 1151 C CA . TYR A 1 150 ? -41.149 -3.079 9.966 1.00 91.69 150 TYR A CA 1
ATOM 1152 C C . TYR A 1 150 ? -41.802 -4.467 9.893 1.00 91.69 150 TYR A C 1
ATOM 1154 O O . TYR A 1 150 ? -41.105 -5.476 9.972 1.00 91.69 150 TYR A O 1
ATOM 1162 N N . ASN A 1 151 ? -43.128 -4.538 9.757 1.00 92.94 151 ASN A N 1
ATOM 1163 C CA . ASN A 1 151 ? -43.851 -5.806 9.637 1.00 92.94 151 ASN A CA 1
ATOM 1164 C C . ASN A 1 151 ? -43.686 -6.455 8.255 1.00 92.94 151 ASN A C 1
ATOM 1166 O O . ASN A 1 151 ? -43.835 -7.670 8.140 1.00 92.94 151 ASN A O 1
ATOM 1170 N N . GLU A 1 152 ?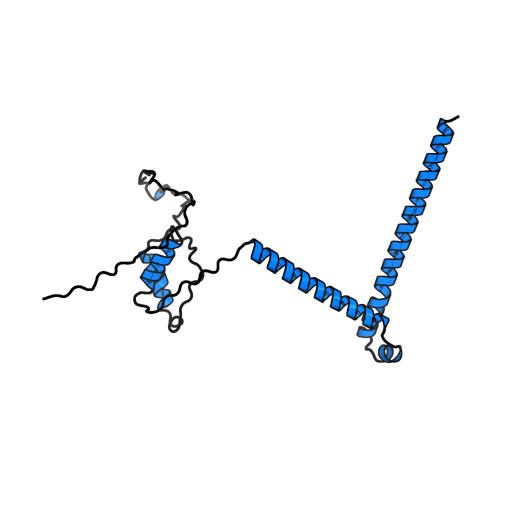 -43.374 -5.657 7.234 1.00 94.38 152 GLU A N 1
ATOM 1171 C CA . GLU A 1 152 ? -43.093 -6.113 5.869 1.00 94.38 152 GLU A CA 1
ATOM 1172 C C . GLU A 1 152 ? -41.655 -6.636 5.694 1.00 94.38 152 GLU A C 1
ATOM 1174 O O . GLU A 1 152 ? -41.392 -7.391 4.758 1.00 94.38 152 GLU A O 1
ATOM 1179 N N . LEU A 1 153 ? -40.734 -6.277 6.599 1.00 92.25 153 LEU A N 1
ATOM 1180 C CA . LEU A 1 153 ? -39.351 -6.762 6.593 1.00 92.25 153 LEU A CA 1
ATOM 1181 C C . LEU A 1 153 ? -39.256 -8.273 6.854 1.00 92.25 153 LEU A C 1
ATOM 1183 O O . LEU A 1 153 ? -40.028 -8.856 7.625 1.00 92.25 153 LEU A O 1
ATOM 1187 N N . SER A 1 154 ? -38.227 -8.898 6.279 1.00 94.44 154 SER A N 1
ATOM 1188 C CA . SER A 1 154 ? -37.879 -10.290 6.579 1.00 94.44 154 SER A CA 1
ATOM 1189 C C . SER A 1 154 ? -37.442 -10.470 8.042 1.00 94.44 154 SER A C 1
ATOM 1191 O O . SER A 1 154 ? -37.062 -9.517 8.725 1.00 94.44 154 SER A O 1
ATOM 1193 N N . GLU A 1 155 ? -37.477 -11.704 8.555 1.00 91.94 155 GLU A N 1
ATOM 1194 C CA . GLU A 1 155 ? -37.072 -11.981 9.943 1.00 91.94 155 GLU A CA 1
ATOM 1195 C C . GLU A 1 155 ? -35.623 -11.559 10.233 1.00 91.94 155 GLU A C 1
ATOM 1197 O O . GLU A 1 155 ? -35.350 -11.025 11.308 1.00 91.94 155 GLU A O 1
ATOM 1202 N N . GLU A 1 156 ? -34.715 -11.736 9.271 1.00 92.81 156 GLU A N 1
ATOM 1203 C CA . GLU A 1 156 ? -33.302 -11.356 9.390 1.00 92.81 156 GLU A CA 1
ATOM 1204 C C . GLU A 1 156 ? -33.130 -9.829 9.475 1.00 92.81 156 GLU A C 1
ATOM 1206 O O . GLU A 1 156 ? -32.457 -9.320 10.373 1.00 92.81 156 GLU A O 1
ATOM 1211 N N . GLU A 1 157 ? -33.806 -9.072 8.608 1.00 91.25 157 GLU A N 1
ATOM 1212 C CA . GLU A 1 157 ? -33.748 -7.602 8.605 1.00 91.25 157 GLU A CA 1
ATOM 1213 C C . GLU A 1 157 ? -34.391 -7.004 9.865 1.00 91.25 157 GLU A C 1
ATOM 1215 O O . GLU A 1 157 ? -33.892 -6.036 10.446 1.00 91.25 157 GLU A O 1
ATOM 1220 N N . ARG A 1 1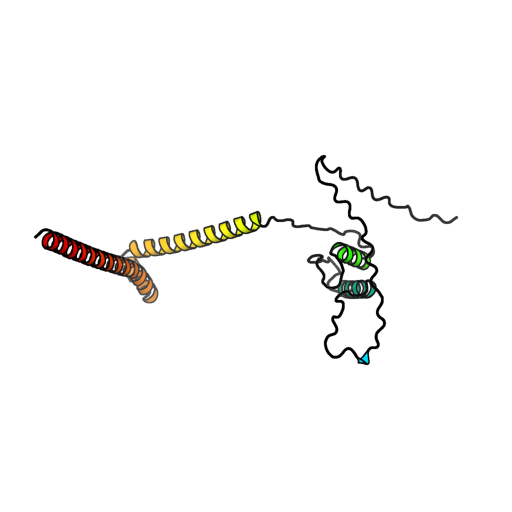58 ? -35.480 -7.612 10.348 1.00 92.75 158 ARG A N 1
ATOM 1221 C CA . ARG A 1 158 ? -36.128 -7.218 11.608 1.00 92.75 158 ARG A CA 1
ATOM 1222 C C . ARG A 1 158 ? -35.225 -7.435 12.811 1.00 92.75 158 ARG A C 1
ATOM 1224 O O . ARG A 1 158 ? -35.271 -6.625 13.744 1.00 92.75 158 ARG A O 1
ATOM 1231 N N . GLN A 1 159 ? -34.439 -8.513 12.806 1.00 92.38 159 GLN A N 1
ATOM 1232 C CA . GLN A 1 159 ? -33.426 -8.768 13.826 1.00 92.38 159 GLN A CA 1
ATOM 1233 C C . GLN A 1 159 ? -32.323 -7.707 13.767 1.00 92.38 159 GLN A C 1
ATOM 1235 O O . GLN A 1 159 ? -32.037 -7.113 14.805 1.00 92.38 159 GLN A O 1
ATOM 1240 N N . GLU A 1 160 ? -31.788 -7.380 12.583 1.00 91.56 160 GLU A N 1
ATOM 1241 C CA . GLU A 1 160 ? -30.762 -6.332 12.424 1.00 91.56 160 GLU A CA 1
ATOM 1242 C C . GLU A 1 160 ? -31.255 -4.974 12.957 1.00 91.56 160 GLU A C 1
ATOM 1244 O O . GLU A 1 160 ? -30.593 -4.344 13.784 1.00 91.56 160 GLU A O 1
ATOM 1249 N N . VAL A 1 161 ? -32.460 -4.548 12.569 1.00 91.88 161 VAL A N 1
ATOM 1250 C CA . VAL A 1 161 ? -33.077 -3.297 13.048 1.00 91.88 161 VAL A CA 1
ATOM 1251 C C . VAL A 1 161 ? -33.275 -3.309 14.568 1.00 91.88 161 VAL A C 1
ATOM 1253 O O . VAL A 1 161 ? -33.006 -2.314 15.246 1.00 91.88 161 VAL A O 1
ATOM 1256 N N . ASN A 1 162 ? -33.731 -4.431 15.134 1.00 92.38 162 ASN A N 1
ATOM 1257 C CA . ASN A 1 162 ? -33.917 -4.554 16.578 1.00 92.38 162 ASN A CA 1
ATOM 1258 C C . ASN A 1 162 ? -32.576 -4.483 17.324 1.00 92.38 162 ASN A C 1
ATOM 1260 O O . ASN A 1 162 ? -32.458 -3.792 18.336 1.00 92.38 162 ASN A O 1
ATOM 1264 N N . GLU A 1 163 ? -31.538 -5.138 16.809 1.00 93.19 163 GLU A N 1
ATOM 1265 C CA . GLU A 1 163 ? -30.196 -5.058 17.376 1.00 93.19 163 GLU A CA 1
ATOM 1266 C C . GLU A 1 163 ? -29.641 -3.632 17.340 1.00 93.19 163 GLU A C 1
ATOM 1268 O O . GLU A 1 163 ? -29.138 -3.158 18.363 1.00 93.19 163 GLU A O 1
ATOM 1273 N N . LEU A 1 164 ? -29.800 -2.921 16.219 1.00 92.62 164 LEU A N 1
ATOM 1274 C CA . LEU A 1 164 ? -29.398 -1.518 16.081 1.00 92.62 164 LEU A CA 1
ATOM 1275 C C . LEU A 1 164 ? -30.129 -0.600 17.074 1.00 92.62 164 LEU A C 1
ATOM 1277 O O . LEU A 1 164 ? -29.528 0.324 17.616 1.00 92.62 164 LEU A O 1
ATOM 1281 N N . ARG A 1 165 ? -31.398 -0.868 17.406 1.00 89.94 165 ARG A N 1
ATOM 1282 C CA . ARG A 1 165 ? -32.131 -0.117 18.448 1.00 89.94 165 ARG A CA 1
ATOM 1283 C C . ARG A 1 165 ? -31.680 -0.471 19.868 1.00 89.94 165 ARG A C 1
ATOM 1285 O O . ARG A 1 165 ? -31.643 0.387 20.754 1.00 89.94 165 ARG A O 1
ATOM 1292 N N . VAL A 1 166 ? -31.398 -1.747 20.124 1.00 92.00 166 VAL A N 1
ATOM 1293 C CA . VAL A 1 166 ? -31.177 -2.277 21.478 1.00 92.00 166 VAL A CA 1
ATOM 1294 C C . VAL A 1 166 ? -29.742 -2.073 21.961 1.00 92.00 166 VAL A C 1
ATOM 1296 O O . VAL A 1 166 ? -29.555 -1.726 23.130 1.00 92.00 166 VAL A O 1
ATOM 1299 N N . ARG A 1 167 ? -28.734 -2.270 21.101 1.00 89.69 167 ARG A N 1
ATOM 1300 C CA . ARG A 1 167 ? -27.307 -2.143 21.457 1.00 89.69 167 ARG A CA 1
ATOM 1301 C C . ARG A 1 167 ? -26.968 -0.784 22.095 1.00 89.69 167 ARG A C 1
ATOM 1303 O O . ARG A 1 167 ? -26.596 -0.788 23.271 1.00 89.69 167 ARG A O 1
ATOM 1310 N N . PRO A 1 168 ? -27.214 0.371 21.445 1.00 89.31 168 PRO A N 1
ATOM 1311 C CA . PRO A 1 168 ? -26.882 1.674 22.024 1.00 89.31 168 PRO A CA 1
ATOM 1312 C C . PRO A 1 168 ? -27.660 1.982 23.312 1.00 89.31 168 PRO A C 1
ATOM 1314 O O . PRO A 1 168 ? -27.150 2.663 24.200 1.00 89.31 168 PRO A O 1
ATOM 1317 N N . ARG A 1 169 ? -28.885 1.460 23.473 1.00 88.38 169 ARG A N 1
ATOM 1318 C CA . ARG A 1 169 ? -29.649 1.605 24.728 1.00 88.38 169 ARG A CA 1
ATOM 1319 C C . ARG A 1 169 ? -29.033 0.804 25.875 1.00 88.38 169 ARG A C 1
ATOM 1321 O O . ARG A 1 169 ? -29.031 1.275 27.011 1.00 88.38 169 ARG A O 1
ATOM 1328 N N . LYS A 1 170 ? -28.527 -0.400 25.594 1.00 91.38 170 LYS A N 1
ATOM 1329 C CA . LYS A 1 170 ? -27.832 -1.235 26.584 1.00 91.38 170 LYS A CA 1
ATOM 1330 C C . LYS A 1 170 ? -26.506 -0.608 27.003 1.00 91.38 170 LYS A C 1
ATOM 1332 O O . LYS A 1 170 ? -26.245 -0.540 28.198 1.00 91.38 170 LYS A O 1
ATOM 1337 N N . GLU A 1 171 ? -25.723 -0.121 26.047 1.00 91.56 171 GLU A N 1
ATOM 1338 C CA . GLU A 1 171 ? -24.437 0.536 26.308 1.00 91.56 171 GLU A CA 1
ATOM 1339 C C . GLU A 1 171 ? -24.612 1.797 27.156 1.00 91.56 171 GLU A C 1
ATOM 1341 O O . GLU A 1 171 ? -23.979 1.918 28.201 1.00 91.56 171 GLU A O 1
ATOM 1346 N N . LYS A 1 172 ? -25.548 2.687 26.790 1.00 91.38 172 LYS A N 1
ATOM 1347 C CA . LYS A 1 172 ? -25.859 3.881 27.596 1.00 91.38 172 LYS A CA 1
ATOM 1348 C C . LYS A 1 172 ? -26.237 3.524 29.031 1.00 91.38 172 LYS A C 1
ATOM 1350 O O . LYS A 1 172 ? -25.693 4.101 29.964 1.00 91.38 172 LYS A O 1
ATOM 1355 N N . ARG A 1 173 ? -27.103 2.521 29.209 1.00 92.62 173 ARG A N 1
ATOM 1356 C CA . ARG A 1 173 ? -27.499 2.046 30.542 1.00 92.62 173 ARG A CA 1
ATOM 1357 C C . ARG A 1 173 ? -26.313 1.492 31.335 1.00 92.62 173 ARG A C 1
ATOM 1359 O O . ARG A 1 173 ? -26.245 1.707 32.538 1.00 92.62 173 ARG A O 1
ATOM 1366 N N . GLN A 1 174 ? -25.402 0.757 30.698 1.00 92.75 174 GLN A N 1
ATOM 1367 C CA . GLN A 1 174 ? -24.212 0.233 31.376 1.00 92.75 174 GLN A CA 1
ATOM 1368 C C . GLN A 1 174 ? -23.280 1.357 31.830 1.00 92.75 174 GLN A C 1
ATOM 1370 O O . GLN A 1 174 ? -22.863 1.352 32.984 1.00 92.75 174 GLN A O 1
ATOM 1375 N N . VAL A 1 175 ? -23.028 2.343 30.964 1.00 93.81 175 VAL A N 1
ATOM 1376 C CA . VAL A 1 175 ? -22.201 3.511 31.296 1.00 93.81 175 VAL A CA 1
ATOM 1377 C C . VAL A 1 175 ? -22.826 4.324 32.431 1.00 93.81 175 VAL A C 1
ATOM 1379 O O . VAL A 1 175 ? -22.124 4.715 33.358 1.00 93.81 175 VAL A O 1
ATOM 1382 N N . GLU A 1 176 ? -24.141 4.549 32.410 1.00 94.19 176 GLU A N 1
ATOM 1383 C CA . GLU A 1 176 ? -24.853 5.243 33.494 1.00 94.19 176 GLU A CA 1
ATOM 1384 C C . GLU A 1 176 ? -24.719 4.507 34.836 1.00 94.19 176 GLU A C 1
ATOM 1386 O O . GLU A 1 176 ? -24.427 5.131 35.855 1.00 94.19 176 GLU A O 1
ATOM 1391 N N . LEU A 1 177 ? -24.871 3.179 34.837 1.00 94.19 177 LEU A N 1
ATOM 1392 C CA . LEU A 1 177 ? -24.702 2.357 36.039 1.00 94.19 177 LEU A CA 1
ATOM 1393 C C . LEU A 1 177 ? -23.263 2.388 36.569 1.00 94.19 177 LEU A C 1
ATOM 1395 O O . LEU A 1 177 ? -23.055 2.419 37.780 1.00 94.19 177 LEU A O 1
ATOM 1399 N N . GLU A 1 178 ? -22.267 2.372 35.687 1.00 93.50 178 GLU A N 1
ATOM 1400 C CA . GLU A 1 178 ? -20.857 2.468 36.071 1.00 93.50 178 GLU A CA 1
ATOM 1401 C C . GLU A 1 178 ? -20.526 3.846 36.656 1.00 93.50 178 GLU A C 1
ATOM 1403 O O . GLU A 1 178 ? -19.904 3.937 37.715 1.00 93.50 178 GLU A O 1
ATOM 1408 N N . GLN A 1 179 ? -21.021 4.920 36.034 1.00 93.94 179 GLN A N 1
ATOM 1409 C CA . GLN A 1 179 ? -20.879 6.275 36.565 1.00 93.94 179 GLN A CA 1
ATOM 1410 C C . GLN A 1 179 ? -21.542 6.428 37.932 1.00 93.94 179 GLN A C 1
ATOM 1412 O O . GLN A 1 179 ? -20.985 7.089 38.805 1.00 93.94 179 GLN A O 1
ATOM 1417 N N . GLN A 1 180 ? -22.712 5.821 38.135 1.00 94.31 180 GLN A N 1
ATOM 1418 C CA . GLN A 1 180 ? -23.384 5.851 39.428 1.00 94.31 180 GLN A CA 1
ATOM 1419 C C . GLN A 1 180 ? -22.548 5.156 40.511 1.00 94.31 180 GLN A C 1
ATOM 1421 O O . GLN A 1 180 ? -22.354 5.727 41.580 1.00 94.31 180 GLN A O 1
ATOM 1426 N N . ARG A 1 181 ? -21.979 3.980 40.219 1.00 94.31 181 ARG A N 1
ATOM 1427 C CA . ARG A 1 181 ? -21.094 3.267 41.158 1.00 94.31 181 ARG A CA 1
ATOM 1428 C C . ARG A 1 181 ? -19.865 4.085 41.539 1.00 94.31 181 ARG A C 1
ATOM 1430 O O . ARG A 1 181 ? -19.521 4.144 42.713 1.00 94.31 181 ARG A O 1
ATOM 1437 N N . LEU A 1 182 ? -19.234 4.734 40.560 1.00 94.94 182 LEU A N 1
ATOM 1438 C CA . LEU A 1 182 ? -18.073 5.592 40.804 1.00 94.94 182 LEU A CA 1
ATOM 1439 C C . LEU A 1 182 ? -18.420 6.784 41.704 1.00 94.94 182 LEU A C 1
ATOM 1441 O O . LEU A 1 182 ? -17.627 7.136 42.572 1.00 94.94 182 LEU A O 1
ATOM 1445 N N . ARG A 1 183 ? -19.603 7.389 41.530 1.00 93.69 183 ARG A N 1
ATOM 1446 C CA . ARG A 1 183 ? -20.071 8.482 42.399 1.00 93.69 183 ARG A CA 1
ATOM 1447 C C . ARG A 1 183 ? -20.321 8.006 43.827 1.00 93.69 183 ARG A C 1
ATOM 1449 O O . ARG A 1 183 ? -19.840 8.635 44.760 1.00 93.69 183 ARG A O 1
ATOM 1456 N N . GLU A 1 184 ? -21.008 6.878 43.995 1.00 94.44 184 GLU A N 1
ATOM 1457 C CA . GLU A 1 184 ? -21.271 6.292 45.318 1.00 94.44 184 GLU A CA 1
ATOM 1458 C C . GLU A 1 184 ? -19.965 5.921 46.050 1.00 94.44 184 GLU A C 1
ATOM 1460 O O . GLU A 1 184 ? -19.851 6.095 47.263 1.00 94.44 184 GLU A O 1
ATOM 1465 N N . GLU A 1 185 ? -18.950 5.439 45.327 1.00 93.62 185 GLU A N 1
ATOM 1466 C CA . GLU A 1 185 ? -17.627 5.152 45.890 1.00 93.62 185 GLU A CA 1
ATOM 1467 C C . GLU A 1 185 ? -16.877 6.429 46.299 1.00 93.62 185 GLU A C 1
ATOM 1469 O O . GLU A 1 185 ? -16.296 6.474 47.385 1.00 93.62 185 GLU A O 1
ATOM 1474 N N . GLN A 1 186 ? -16.935 7.484 45.480 1.00 92.56 186 GLN A N 1
ATOM 1475 C CA . GLN A 1 186 ? -16.355 8.790 45.810 1.00 92.56 186 GLN A CA 1
ATOM 1476 C C . GLN A 1 186 ? -16.987 9.389 47.071 1.00 92.56 186 GLN A C 1
ATOM 1478 O O . GLN A 1 186 ? -16.259 9.763 47.989 1.00 92.56 186 GLN A O 1
ATOM 1483 N N . GLU A 1 187 ? -18.319 9.395 47.168 1.00 93.94 187 GLU A N 1
ATOM 1484 C CA . GLU A 1 187 ? -19.036 9.899 48.348 1.00 93.94 187 GLU A CA 1
ATOM 1485 C C . GLU A 1 187 ? -18.662 9.123 49.621 1.00 93.94 187 GLU A C 1
ATOM 1487 O O . GLU A 1 187 ? -18.476 9.711 50.686 1.00 93.94 187 GLU A O 1
ATOM 1492 N N . ARG A 1 188 ? -18.484 7.799 49.525 1.00 92.88 188 ARG A N 1
ATOM 1493 C CA . ARG A 1 188 ? -18.025 6.982 50.659 1.00 92.88 188 ARG A CA 1
ATOM 1494 C C . ARG A 1 188 ? -16.613 7.337 51.115 1.00 92.88 188 ARG A C 1
ATOM 1496 O O . ARG A 1 188 ? -16.363 7.384 52.318 1.00 92.88 188 ARG A O 1
ATOM 1503 N N . ILE A 1 189 ? -15.696 7.556 50.174 1.00 93.50 189 ILE A N 1
ATOM 1504 C CA . ILE A 1 189 ? -14.313 7.945 50.481 1.00 93.50 189 ILE A CA 1
ATOM 1505 C C . ILE A 1 189 ? -14.286 9.329 51.139 1.00 93.50 189 ILE A C 1
ATOM 1507 O O . ILE A 1 189 ? -13.552 9.528 52.106 1.00 93.50 189 ILE A O 1
ATOM 1511 N N . GLU A 1 190 ? -15.100 10.268 50.655 1.00 91.94 190 GLU A N 1
ATOM 1512 C CA . GLU A 1 190 ? -15.224 11.608 51.235 1.00 91.94 190 GLU A CA 1
ATOM 1513 C C . GLU A 1 190 ? -15.761 11.561 52.671 1.00 91.94 190 GLU A C 1
ATOM 1515 O O . GLU A 1 190 ? -15.165 12.172 53.558 1.00 91.94 190 GLU A O 1
ATOM 1520 N N . GLN A 1 191 ? -16.806 10.769 52.931 1.00 91.50 191 GLN A N 1
ATOM 1521 C CA . GLN A 1 191 ? -17.346 10.571 54.282 1.00 91.50 191 GLN A CA 1
ATOM 1522 C C . GLN A 1 191 ? -16.317 9.940 55.232 1.00 91.50 191 GLN A C 1
ATOM 1524 O O . GLN A 1 191 ? -16.171 10.379 56.372 1.00 91.50 191 GLN A O 1
ATOM 1529 N N . GLU A 1 192 ? -15.572 8.927 54.779 1.00 90.94 192 GLU A N 1
ATOM 1530 C CA . GLU A 1 192 ? -14.520 8.303 55.590 1.00 90.94 192 GLU A CA 1
ATOM 1531 C C . GLU A 1 192 ? -13.369 9.282 55.875 1.00 90.94 192 GLU A C 1
ATOM 1533 O O . GLU A 1 192 ? -12.819 9.299 56.979 1.00 90.94 192 GLU A O 1
ATOM 1538 N N . ALA A 1 193 ? -13.010 10.123 54.903 1.00 89.19 193 ALA A N 1
ATOM 1539 C CA . ALA A 1 193 ? -12.007 11.163 55.085 1.00 89.19 193 ALA A CA 1
ATOM 1540 C C . ALA A 1 193 ? -12.479 12.244 56.070 1.00 89.19 193 ALA A C 1
ATOM 1542 O O . ALA A 1 193 ? -11.695 12.664 56.918 1.00 89.19 193 ALA A O 1
ATOM 1543 N N . GLU A 1 194 ? -13.740 12.674 56.000 1.00 88.81 194 GLU A N 1
ATOM 1544 C CA . GLU A 1 194 ? -14.319 13.655 56.925 1.00 88.81 194 GLU A CA 1
ATOM 1545 C C . GLU A 1 194 ? -14.360 13.124 58.366 1.00 88.81 194 GLU A C 1
ATOM 1547 O O . GLU A 1 194 ? -13.910 13.809 59.286 1.00 88.81 194 GLU A O 1
ATOM 1552 N N . LEU A 1 195 ? -14.786 11.871 58.558 1.00 88.94 195 LEU A N 1
ATOM 1553 C CA . LEU A 1 195 ? -14.774 11.212 59.868 1.00 88.94 195 LEU A CA 1
ATOM 1554 C C . LEU A 1 195 ? -13.358 11.125 60.454 1.00 88.94 195 LEU A C 1
ATOM 1556 O O . LEU A 1 195 ? -13.154 11.489 61.610 1.00 88.94 195 LEU A O 1
ATOM 1560 N N . LYS A 1 196 ? -12.358 10.740 59.650 1.00 88.88 196 LYS A N 1
ATOM 1561 C CA . LYS A 1 196 ? -10.950 10.718 60.089 1.00 88.88 196 LYS A CA 1
ATOM 1562 C C . LYS A 1 196 ? -10.421 12.102 60.470 1.00 88.88 196 LYS A C 1
ATOM 1564 O O . LYS A 1 196 ? -9.569 12.198 61.349 1.00 88.88 196 LYS A O 1
ATOM 1569 N N . ARG A 1 197 ? -10.886 13.178 59.824 1.00 87.12 197 ARG A N 1
ATOM 1570 C CA . ARG A 1 197 ? -10.500 14.550 60.201 1.00 87.12 197 ARG A CA 1
ATOM 1571 C C . ARG A 1 197 ? -11.076 14.935 61.560 1.00 87.12 197 ARG A C 1
ATOM 1573 O O . ARG A 1 197 ? -10.337 15.467 62.377 1.00 87.12 197 ARG A O 1
ATOM 1580 N N . LEU A 1 198 ? -12.341 14.606 61.814 1.00 85.50 198 LEU A N 1
ATOM 1581 C CA . LEU A 1 198 ? -12.988 14.858 63.105 1.00 85.50 198 LEU A CA 1
ATOM 1582 C C . LEU A 1 198 ? -12.366 14.035 64.247 1.00 85.50 198 LEU A C 1
ATOM 1584 O O . LEU A 1 198 ? -12.246 14.545 65.356 1.00 85.50 198 LEU A O 1
ATOM 1588 N N . GLU A 1 199 ? -11.932 12.796 63.986 1.00 82.44 199 GLU A N 1
ATOM 1589 C CA . GLU A 1 199 ? -11.211 11.967 64.970 1.00 82.44 199 GLU A CA 1
ATOM 1590 C C . GLU A 1 199 ? -9.824 12.522 65.329 1.00 82.44 199 GLU A C 1
ATOM 1592 O O . GLU A 1 199 ? -9.378 12.356 66.459 1.00 82.44 199 GLU A O 1
ATOM 1597 N N . LEU A 1 200 ? -9.136 13.180 64.390 1.00 79.44 200 LEU A N 1
ATOM 1598 C CA . LEU A 1 200 ? -7.825 13.798 64.630 1.00 79.44 200 LEU A CA 1
ATOM 1599 C C . LEU A 1 200 ? -7.912 15.166 65.332 1.00 79.44 200 LEU A C 1
ATOM 1601 O O . LEU A 1 200 ? -6.892 15.667 65.803 1.00 79.44 200 LEU A O 1
ATOM 1605 N N . GLU A 1 201 ? -9.096 15.784 65.370 1.00 69.94 201 GLU A N 1
ATOM 1606 C CA . GLU A 1 201 ? -9.349 17.080 66.016 1.00 69.94 201 GLU A CA 1
ATOM 1607 C C . GLU A 1 201 ? -9.837 16.960 67.480 1.00 69.94 201 GLU A C 1
ATOM 1609 O O . GLU A 1 201 ? -9.976 17.989 68.148 1.00 69.94 201 GLU A O 1
ATOM 1614 N N . GLN A 1 202 ? -10.063 15.740 67.994 1.00 48.50 202 GLN A N 1
ATOM 1615 C CA . GLN A 1 202 ? -10.373 15.442 69.409 1.00 48.50 202 GLN A CA 1
ATOM 1616 C C . GLN A 1 202 ? -9.131 15.041 70.212 1.00 48.50 202 GLN A C 1
ATOM 1618 O O . GLN A 1 202 ? -9.079 15.417 71.408 1.00 48.50 202 GLN A O 1
#

pLDDT: mean 79.61, std 20.58, range [34.34, 97.56]

Sequence (202 aa):
MASGPPSRRISLTGVLPPGAPTIALSPSSLERETNTLSPEELGSRFMYSTLLPDDVIVSLIRERISAGDCHKSILFDGLDCSFTKSRLETARLILKALQDRQYVYAVSAISDFAHFKALEEQVLATQTAMQMAREAARQKYADEITESEYNELSEEERQEVNELRVRPRKEKRQVELEQQRLREEQERIEQEAELKRLELEQ

InterPro domains:
  IPR033305 Hydrocephalus-inducing-like [PTHR23053] (49-197)
  IPR033768 Hydin adenylate kinase-like domain [PF17213] (41-79)